Protein AF-A0A7C2X347-F1 (afdb_monomer)

Structure (mmCIF, N/CA/C/O backbone):
data_AF-A0A7C2X347-F1
#
_entry.id   AF-A0A7C2X347-F1
#
loop_
_atom_site.group_PDB
_atom_site.id
_atom_site.type_symbol
_atom_site.label_atom_id
_atom_site.label_alt_id
_atom_site.label_comp_id
_atom_site.label_asym_id
_atom_site.label_entity_id
_atom_site.label_seq_id
_atom_site.pdbx_PDB_ins_code
_atom_site.Cartn_x
_atom_site.Cartn_y
_atom_site.Cartn_z
_atom_site.occupancy
_atom_site.B_iso_or_equiv
_atom_site.auth_seq_id
_atom_site.auth_comp_id
_atom_site.auth_asym_id
_atom_site.auth_atom_id
_atom_site.pdbx_PDB_model_num
ATOM 1 N N . MET A 1 1 ? 19.375 23.434 -3.007 1.00 50.66 1 MET A N 1
ATOM 2 C CA . MET A 1 1 ? 18.534 22.560 -2.158 1.00 50.66 1 MET A CA 1
ATOM 3 C C . MET A 1 1 ? 18.641 21.159 -2.726 1.00 50.66 1 MET A C 1
ATOM 5 O O . MET A 1 1 ? 18.621 21.049 -3.944 1.00 50.66 1 MET A O 1
ATOM 9 N N . SER A 1 2 ? 18.871 20.133 -1.906 1.00 60.44 2 SER A N 1
ATOM 10 C CA . SER A 1 2 ? 19.009 18.763 -2.415 1.00 60.44 2 SER A CA 1
ATOM 11 C C . SER A 1 2 ? 17.649 18.219 -2.865 1.00 60.44 2 SER A C 1
ATOM 13 O O . SER A 1 2 ? 16.618 18.569 -2.288 1.00 60.44 2 SER A O 1
ATOM 15 N N . GLU A 1 3 ? 17.644 17.347 -3.873 1.00 62.66 3 GLU A N 1
ATOM 16 C CA . GLU A 1 3 ? 16.439 16.666 -4.385 1.00 62.66 3 GLU A CA 1
ATOM 17 C C . GLU A 1 3 ? 15.662 15.943 -3.264 1.00 62.66 3 GLU A C 1
ATOM 19 O O . GLU A 1 3 ? 14.433 15.938 -3.241 1.00 62.66 3 GLU A O 1
ATOM 24 N N . LEU A 1 4 ? 16.380 15.434 -2.256 1.00 61.62 4 LEU A N 1
ATOM 25 C CA . LEU A 1 4 ? 15.830 14.824 -1.039 1.00 61.62 4 LEU A CA 1
ATOM 26 C C . LEU A 1 4 ? 15.018 15.790 -0.161 1.00 61.62 4 LEU A C 1
ATOM 28 O O . LEU A 1 4 ? 14.010 15.382 0.417 1.00 61.62 4 LEU A O 1
ATOM 32 N N . THR A 1 5 ? 15.437 17.054 -0.039 1.00 65.19 5 THR A N 1
ATOM 33 C CA . THR A 1 5 ? 14.671 18.064 0.712 1.00 65.19 5 THR A CA 1
ATOM 34 C C . THR A 1 5 ? 13.361 18.377 -0.009 1.00 65.19 5 THR A C 1
ATOM 36 O O . THR A 1 5 ? 12.314 18.417 0.632 1.00 65.19 5 THR A O 1
ATOM 39 N N . SER A 1 6 ? 13.400 18.474 -1.342 1.00 80.75 6 SER A N 1
ATOM 40 C CA . SER A 1 6 ? 12.210 18.726 -2.161 1.00 80.75 6 SER A CA 1
ATOM 41 C C . SER A 1 6 ? 11.189 17.580 -2.092 1.00 80.75 6 SER A C 1
ATOM 43 O O . SER A 1 6 ? 9.993 17.831 -1.959 1.00 80.75 6 SER A O 1
ATOM 45 N N . LEU A 1 7 ? 11.629 16.315 -2.099 1.00 83.19 7 LEU A N 1
ATOM 46 C CA . LEU A 1 7 ? 10.716 15.168 -1.991 1.00 83.19 7 LEU A CA 1
ATOM 47 C C . LEU A 1 7 ? 9.992 15.121 -0.635 1.00 83.19 7 LEU A C 1
ATOM 49 O O . LEU A 1 7 ? 8.787 14.878 -0.582 1.00 83.19 7 LEU A O 1
ATOM 53 N N . LYS A 1 8 ? 10.700 15.393 0.468 1.00 84.25 8 LYS A N 1
ATOM 54 C CA . LYS A 1 8 ? 10.087 15.436 1.808 1.00 84.25 8 LYS A CA 1
ATOM 55 C C . LYS A 1 8 ? 9.053 16.551 1.942 1.00 84.25 8 LYS A C 1
ATOM 57 O O . LYS A 1 8 ? 8.039 16.361 2.619 1.00 84.25 8 LYS A O 1
ATOM 62 N N . GLU A 1 9 ? 9.298 17.693 1.307 1.00 84.31 9 GLU A N 1
ATOM 63 C CA . GLU A 1 9 ? 8.343 18.801 1.237 1.00 84.31 9 GLU A CA 1
ATOM 64 C C . GLU A 1 9 ? 7.084 18.380 0.472 1.00 84.31 9 GLU A C 1
ATOM 66 O O . GLU A 1 9 ? 5.995 18.462 1.039 1.00 84.31 9 GLU A O 1
ATOM 71 N N . LYS A 1 10 ? 7.229 17.796 -0.728 1.00 84.81 10 LYS A N 1
ATOM 72 C CA . LYS A 1 10 ? 6.098 17.271 -1.517 1.00 84.81 10 LYS A CA 1
ATOM 73 C C . LYS A 1 10 ? 5.274 16.225 -0.749 1.00 84.81 10 LYS A C 1
ATOM 75 O O . LYS A 1 10 ? 4.048 16.304 -0.712 1.00 84.81 10 LYS A O 1
ATOM 80 N N . ILE A 1 11 ? 5.922 15.270 -0.073 1.00 84.56 11 ILE A N 1
ATOM 81 C CA . ILE A 1 11 ? 5.225 14.283 0.778 1.00 84.56 11 ILE A CA 1
ATOM 82 C C . ILE A 1 11 ? 4.457 14.997 1.897 1.00 84.56 11 ILE A C 1
ATOM 84 O O . ILE A 1 11 ? 3.295 14.688 2.160 1.00 84.56 11 ILE A O 1
ATOM 88 N N . SER A 1 12 ? 5.083 15.978 2.549 1.00 85.00 12 SER A N 1
ATOM 89 C CA . SER A 1 12 ? 4.452 16.743 3.629 1.00 85.00 12 SER A CA 1
ATOM 90 C C . SER A 1 12 ? 3.244 17.551 3.152 1.00 85.00 12 SER A C 1
ATOM 92 O O . SER A 1 12 ? 2.286 17.707 3.911 1.00 85.00 12 SER A O 1
ATOM 94 N N . GLU A 1 13 ? 3.270 18.059 1.921 1.00 86.06 13 GLU A N 1
ATOM 95 C CA . GLU A 1 13 ? 2.130 18.727 1.290 1.00 86.06 13 GLU A CA 1
ATOM 96 C C . GLU A 1 13 ? 0.974 17.754 1.063 1.00 86.06 13 GLU A C 1
ATOM 98 O O . GLU A 1 13 ? -0.145 18.045 1.486 1.00 86.06 13 GLU A O 1
ATOM 103 N N . VAL A 1 14 ? 1.245 16.568 0.506 1.00 84.12 14 VAL A N 1
ATOM 104 C CA . VAL A 1 14 ? 0.229 15.518 0.316 1.00 84.12 14 VAL A CA 1
ATOM 105 C C . VAL A 1 14 ? -0.411 15.118 1.648 1.00 84.12 14 VAL A C 1
ATOM 107 O O . VAL A 1 14 ? -1.634 15.062 1.757 1.00 84.12 14 VAL A O 1
ATOM 110 N N . LEU A 1 15 ? 0.391 14.919 2.697 1.00 83.88 15 LEU A N 1
ATOM 111 C CA . LEU A 1 15 ? -0.106 14.554 4.031 1.00 83.88 15 LEU A CA 1
ATOM 112 C C . LEU A 1 15 ? -0.993 15.638 4.675 1.00 83.88 15 LEU A C 1
ATOM 114 O O . LEU A 1 15 ? -1.812 15.332 5.547 1.00 83.88 15 LEU A O 1
ATOM 118 N N . LYS A 1 16 ? -0.830 16.905 4.275 1.00 84.06 16 LYS A N 1
ATOM 119 C CA . LYS A 1 16 ? -1.602 18.056 4.777 1.00 84.06 16 LYS A CA 1
ATOM 120 C C . LYS A 1 16 ? -2.751 18.460 3.853 1.00 84.06 16 LYS A C 1
ATOM 122 O O . LYS A 1 16 ? -3.581 19.281 4.256 1.00 84.06 16 LYS A O 1
ATOM 127 N N . ALA A 1 17 ? -2.795 17.922 2.636 1.00 78.81 17 ALA A N 1
ATOM 128 C CA . ALA A 1 17 ? -3.772 18.289 1.630 1.00 78.81 17 ALA A CA 1
ATOM 129 C C . ALA A 1 17 ? -5.201 18.038 2.134 1.00 78.81 17 ALA A C 1
ATOM 131 O O . ALA A 1 17 ? -5.509 17.032 2.777 1.00 78.81 17 ALA A O 1
ATOM 132 N N . LYS A 1 18 ? -6.089 18.996 1.849 1.00 69.19 18 LYS A N 1
ATOM 133 C CA . LYS A 1 18 ? -7.524 18.900 2.165 1.00 69.19 18 LYS A CA 1
ATOM 134 C C . LYS A 1 18 ? -8.351 18.375 0.992 1.00 69.19 18 LYS A C 1
ATOM 136 O O . LYS A 1 18 ? -9.517 18.046 1.178 1.00 69.19 18 LYS A O 1
ATOM 141 N N . THR A 1 19 ? -7.763 18.334 -0.198 1.00 62.28 19 THR A N 1
ATOM 142 C CA . THR A 1 19 ? -8.416 17.966 -1.454 1.00 62.28 19 THR A CA 1
ATOM 143 C C . THR A 1 19 ? -7.672 16.815 -2.105 1.00 62.28 19 THR A C 1
ATOM 145 O O . THR A 1 19 ? -6.457 16.693 -1.960 1.00 62.28 19 THR A O 1
ATOM 148 N N . VAL A 1 20 ? -8.414 15.986 -2.833 1.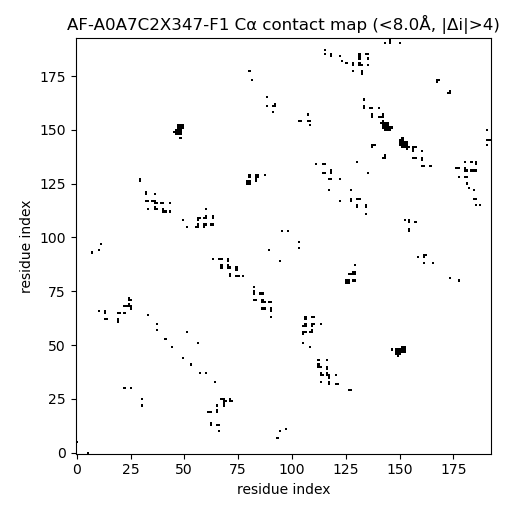00 58.06 20 VAL A N 1
ATOM 149 C CA . VAL A 1 20 ? -7.853 14.881 -3.612 1.00 58.06 20 VAL A CA 1
ATOM 150 C C . VAL A 1 20 ? -7.075 15.463 -4.797 1.00 58.06 20 VAL A C 1
ATOM 152 O O . VAL A 1 20 ? -7.635 16.303 -5.506 1.00 58.06 20 VAL A O 1
ATOM 155 N N . PRO A 1 21 ? -5.806 15.083 -5.007 1.00 63.34 21 PRO A N 1
ATOM 156 C CA . PRO A 1 21 ? -5.042 15.523 -6.162 1.00 63.34 21 PRO A CA 1
ATOM 157 C C . PRO A 1 21 ? -5.526 14.844 -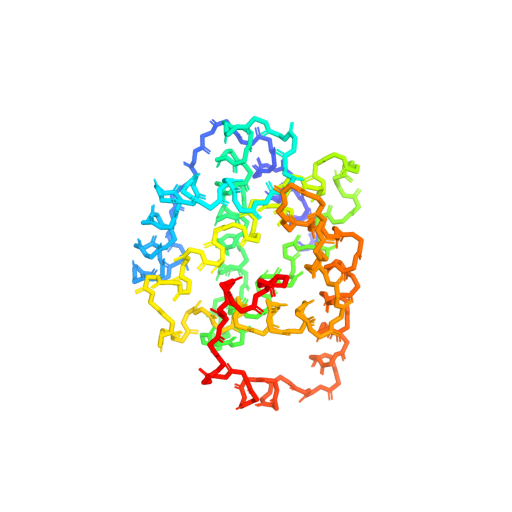7.442 1.00 63.34 21 PRO A C 1
ATOM 159 O O . PRO A 1 21 ? -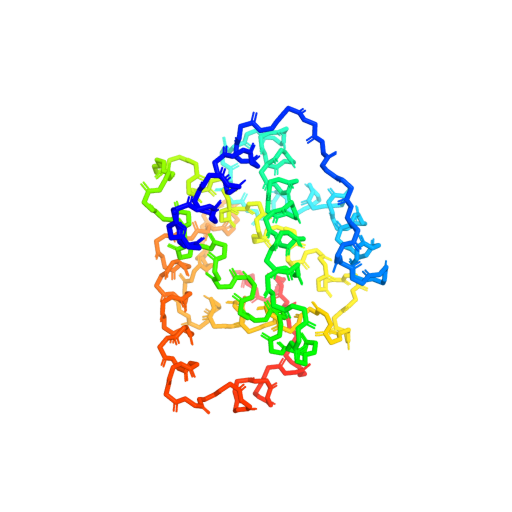6.203 13.816 -7.424 1.00 63.34 21 PRO A O 1
ATOM 162 N N . ASN A 1 22 ? -5.143 15.437 -8.565 1.00 68.00 22 ASN A N 1
ATOM 163 C CA . ASN A 1 22 ? -5.330 14.845 -9.877 1.00 68.00 22 ASN A CA 1
ATOM 164 C C . ASN A 1 22 ? -4.376 13.643 -10.037 1.00 68.00 22 ASN A C 1
ATOM 166 O O . ASN A 1 22 ? -3.194 13.740 -9.698 1.00 68.00 22 ASN A O 1
ATOM 170 N N . PHE A 1 23 ? -4.878 12.511 -10.536 1.00 81.69 23 PHE A N 1
ATOM 171 C CA . PHE A 1 23 ? -4.101 11.276 -10.730 1.00 81.69 23 PHE A CA 1
ATOM 172 C C . PHE A 1 23 ? -3.350 11.276 -12.070 1.00 81.69 23 PHE A C 1
ATOM 174 O O . PHE A 1 23 ? -3.459 10.335 -12.851 1.00 81.69 23 PHE A O 1
ATOM 181 N N . ASP A 1 24 ? -2.630 12.361 -12.357 1.00 84.75 24 ASP A N 1
ATOM 182 C CA . ASP A 1 24 ? -2.043 12.618 -13.679 1.00 84.75 24 ASP A CA 1
ATOM 183 C C . ASP A 1 24 ? -0.880 11.671 -14.033 1.00 84.75 24 ASP A C 1
ATOM 185 O O . ASP A 1 24 ? -0.534 11.530 -15.205 1.00 84.75 24 ASP A O 1
ATOM 189 N N . PHE A 1 25 ? -0.288 11.004 -13.038 1.00 88.69 25 PHE A N 1
ATOM 190 C CA . PHE A 1 25 ? 0.875 10.126 -13.202 1.00 88.69 25 PHE A CA 1
ATOM 191 C C . PHE A 1 25 ? 0.546 8.636 -13.030 1.00 88.69 25 PHE A C 1
ATOM 193 O O . PHE A 1 25 ? 1.398 7.782 -13.309 1.00 88.69 25 PHE A O 1
ATOM 200 N N . LEU A 1 26 ? -0.678 8.307 -12.601 1.00 90.69 26 LEU A N 1
ATOM 201 C CA . LEU A 1 26 ? -1.165 6.930 -12.585 1.00 90.69 26 LEU A CA 1
ATOM 202 C C . LEU A 1 26 ? -1.702 6.534 -13.971 1.00 90.69 26 LEU A C 1
ATOM 204 O O . LEU A 1 26 ? -2.477 7.286 -14.568 1.00 90.69 26 LEU A O 1
ATOM 208 N N . PRO A 1 27 ? -1.357 5.340 -14.484 1.00 91.25 27 PRO A N 1
ATOM 209 C CA . PRO A 1 27 ? -2.072 4.708 -15.583 1.00 91.25 27 PRO A CA 1
ATOM 210 C C . PRO A 1 27 ? -3.603 4.811 -15.422 1.00 91.25 27 PRO A C 1
ATOM 212 O O . PRO A 1 27 ? -4.138 4.488 -14.356 1.00 91.25 27 PRO A O 1
ATOM 215 N N . PRO A 1 28 ? -4.351 5.213 -16.468 1.00 91.06 28 PRO A N 1
ATOM 216 C CA . PRO A 1 28 ? -5.802 5.367 -16.376 1.00 91.06 28 PRO A CA 1
ATOM 217 C C . PRO A 1 28 ? -6.536 4.089 -15.953 1.00 91.06 28 PRO A C 1
ATOM 219 O O . PRO A 1 28 ? -7.561 4.157 -15.273 1.00 91.06 28 PRO A O 1
ATOM 222 N N . GLU A 1 29 ? -6.043 2.922 -16.367 1.00 91.62 29 GLU A N 1
ATOM 223 C CA . GLU A 1 29 ? -6.574 1.615 -15.983 1.00 91.62 29 GLU A CA 1
ATOM 224 C C . GLU A 1 29 ? -6.420 1.377 -14.479 1.00 91.62 29 GLU A C 1
ATOM 226 O O . GLU A 1 29 ? -7.392 1.024 -13.815 1.00 91.62 29 GLU A O 1
ATOM 231 N N . GLU A 1 30 ? -5.229 1.627 -13.939 1.00 93.56 30 GLU A N 1
ATOM 232 C CA . GLU A 1 30 ? -4.922 1.498 -12.515 1.00 93.56 30 GLU A CA 1
ATOM 233 C C . GLU A 1 30 ? -5.781 2.453 -11.675 1.00 93.56 30 GLU A C 1
ATOM 235 O O . GLU A 1 30 ? -6.475 2.026 -10.748 1.00 93.56 30 GLU A O 1
ATOM 240 N N . ALA A 1 31 ? -5.829 3.733 -12.058 1.00 92.69 31 ALA A N 1
ATOM 241 C CA . ALA A 1 31 ? -6.622 4.741 -11.364 1.00 92.69 31 ALA A CA 1
ATOM 242 C C . ALA A 1 31 ? -8.112 4.359 -11.313 1.00 92.69 31 ALA A C 1
ATOM 244 O O . ALA A 1 31 ? -8.760 4.494 -10.273 1.00 92.69 31 ALA A O 1
ATOM 245 N N . LYS A 1 32 ? -8.669 3.819 -12.409 1.00 93.50 32 LYS A N 1
ATOM 246 C CA . LYS A 1 32 ? -10.056 3.320 -12.437 1.00 93.50 32 LYS A CA 1
ATOM 247 C C . LYS A 1 32 ? -10.276 2.192 -11.433 1.00 93.50 32 LYS A C 1
ATOM 249 O O . LYS A 1 32 ? -11.300 2.206 -10.746 1.00 93.50 32 LYS A O 1
ATOM 254 N N . VAL A 1 33 ? -9.342 1.243 -11.336 1.00 95.00 33 VAL A N 1
ATOM 255 C CA . VAL A 1 33 ? -9.439 0.135 -10.376 1.00 95.00 33 VAL A CA 1
ATOM 256 C C . VAL A 1 33 ? -9.380 0.651 -8.949 1.00 95.00 33 VAL A C 1
ATOM 258 O O . VAL A 1 33 ? -10.261 0.315 -8.163 1.00 95.00 33 VAL A O 1
ATOM 261 N N . PHE A 1 34 ? -8.428 1.519 -8.614 1.00 95.00 34 PHE A N 1
ATOM 262 C CA . PHE A 1 34 ? -8.327 2.054 -7.258 1.00 95.00 34 PHE A CA 1
ATOM 263 C C . PHE A 1 34 ? -9.510 2.941 -6.864 1.00 95.00 34 PHE A C 1
ATOM 265 O O . PHE A 1 34 ? -9.989 2.856 -5.735 1.00 95.00 34 PHE A O 1
ATOM 272 N N . ILE A 1 35 ? -10.056 3.739 -7.783 1.00 92.94 35 ILE A N 1
ATOM 273 C CA . ILE A 1 35 ? -11.276 4.518 -7.524 1.00 92.94 35 ILE A CA 1
ATOM 274 C C . ILE A 1 35 ? -12.476 3.587 -7.301 1.00 92.94 35 ILE A C 1
ATOM 276 O O . ILE A 1 35 ? -13.304 3.836 -6.420 1.00 92.94 35 ILE A O 1
ATOM 280 N N . ALA A 1 36 ? -12.595 2.514 -8.086 1.00 94.31 36 ALA A N 1
ATOM 281 C CA . ALA A 1 36 ? -13.631 1.508 -7.878 1.00 94.31 36 ALA A CA 1
ATOM 282 C C . ALA A 1 36 ? -13.436 0.773 -6.542 1.00 94.31 36 ALA A C 1
ATOM 284 O O . ALA A 1 36 ? -14.412 0.564 -5.820 1.00 94.31 36 ALA A O 1
ATOM 285 N N . ALA A 1 37 ? -12.197 0.450 -6.176 1.00 95.06 37 ALA A N 1
ATOM 286 C CA . ALA A 1 37 ? -11.859 -0.177 -4.909 1.00 95.06 37 ALA A CA 1
ATOM 287 C C . ALA A 1 37 ? -12.203 0.734 -3.726 1.00 95.06 37 ALA A C 1
ATOM 289 O O . ALA A 1 37 ? -12.910 0.307 -2.821 1.00 95.06 37 ALA A O 1
ATOM 290 N N . LEU A 1 38 ? -11.839 2.018 -3.772 1.00 94.69 38 LEU A N 1
ATOM 291 C CA . LEU A 1 38 ? -12.179 3.007 -2.744 1.00 94.69 38 LEU A CA 1
ATOM 292 C C . LEU A 1 38 ? -13.694 3.088 -2.496 1.00 94.69 38 LEU A C 1
ATOM 294 O O . LEU A 1 38 ? -14.146 3.128 -1.355 1.00 94.69 38 LEU A O 1
ATOM 298 N N . LYS A 1 39 ? -14.503 3.045 -3.561 1.00 92.62 39 LYS A N 1
ATOM 299 C CA . LYS A 1 39 ? -15.971 3.044 -3.440 1.00 92.62 39 LYS A CA 1
ATOM 300 C C . LYS A 1 39 ? -16.515 1.789 -2.762 1.00 92.62 39 LYS A C 1
ATOM 302 O O . LYS A 1 39 ? -17.612 1.842 -2.215 1.00 92.62 39 LYS A O 1
ATOM 307 N N . ASN A 1 40 ? -15.788 0.673 -2.797 1.00 91.81 40 ASN A N 1
ATOM 308 C CA . ASN A 1 40 ? -16.271 -0.632 -2.351 1.00 91.81 40 ASN A CA 1
ATOM 309 C C . ASN A 1 40 ? -15.575 -1.170 -1.096 1.00 91.81 40 ASN A C 1
ATOM 311 O O . ASN A 1 40 ? -16.160 -2.013 -0.423 1.00 91.81 40 ASN A O 1
ATOM 315 N N . PHE A 1 41 ? -14.405 -0.654 -0.713 1.00 91.00 41 PHE A N 1
ATOM 316 C CA . PHE A 1 41 ? -13.581 -1.198 0.374 1.00 91.00 41 PHE A CA 1
ATOM 317 C C . PHE A 1 41 ? -14.300 -1.238 1.737 1.00 91.00 41 PHE A C 1
ATOM 319 O O . PHE A 1 41 ? -13.989 -2.059 2.593 1.00 91.00 41 PHE A O 1
ATOM 326 N N . HIS A 1 42 ? -15.342 -0.421 1.929 1.00 90.19 42 HIS A N 1
ATOM 327 C CA . HIS A 1 42 ? -16.156 -0.408 3.140 1.00 90.19 42 HIS A CA 1
ATOM 328 C C . HIS A 1 42 ? -16.934 -1.721 3.328 1.00 90.19 42 HIS A C 1
ATOM 330 O O . HIS A 1 42 ? -17.282 -2.074 4.452 1.00 90.19 42 HIS A O 1
ATOM 336 N N . LYS A 1 43 ? -17.172 -2.472 2.242 1.00 90.94 43 LYS A N 1
ATOM 337 C CA . LYS A 1 43 ? -17.755 -3.821 2.269 1.00 90.94 43 LYS A CA 1
ATOM 338 C C . LYS A 1 43 ? -16.843 -4.833 2.960 1.00 90.94 43 LYS A C 1
ATOM 340 O O . LYS A 1 43 ? -17.328 -5.873 3.394 1.00 90.94 43 LYS A O 1
ATOM 345 N N . LEU A 1 44 ? -15.548 -4.531 3.068 1.00 91.19 44 LEU A N 1
ATOM 346 C CA . LEU A 1 44 ? -14.577 -5.371 3.759 1.00 91.19 44 LEU A CA 1
ATOM 347 C C . LEU A 1 44 ? -14.559 -5.127 5.275 1.00 91.19 44 LEU A C 1
ATOM 349 O O . LEU A 1 44 ? -14.126 -6.006 6.012 1.00 91.19 44 LEU A O 1
ATOM 353 N N . LEU A 1 45 ? -15.055 -3.980 5.760 1.00 91.81 45 LEU A N 1
ATOM 354 C CA . LEU A 1 45 ? -15.000 -3.616 7.184 1.00 91.81 45 LEU A CA 1
ATOM 355 C C . LEU A 1 45 ? -15.600 -4.672 8.128 1.00 91.81 45 LEU A C 1
ATOM 357 O O . LEU A 1 45 ? -14.983 -4.919 9.157 1.00 91.81 45 LEU A O 1
ATOM 361 N N . PRO A 1 46 ? -16.721 -5.354 7.808 1.00 90.12 46 PRO A N 1
ATOM 362 C CA . PRO A 1 46 ? -17.253 -6.409 8.673 1.00 90.12 46 PRO A CA 1
ATOM 363 C C . PRO A 1 46 ? -16.326 -7.620 8.857 1.00 90.12 46 PRO A C 1
ATOM 365 O O . PRO A 1 46 ? -16.538 -8.400 9.778 1.00 90.12 46 PRO A O 1
ATOM 368 N N . TYR A 1 47 ? -15.327 -7.806 7.987 1.00 90.00 47 TYR A N 1
ATOM 369 C CA . TYR A 1 47 ? -14.370 -8.913 8.073 1.00 90.00 47 TYR A CA 1
ATOM 370 C C . TYR A 1 47 ? -13.110 -8.552 8.864 1.00 90.00 47 TYR A C 1
ATOM 372 O O . TYR A 1 47 ? -12.318 -9.443 9.165 1.00 90.00 47 TYR A O 1
ATOM 380 N N . PHE A 1 48 ? -12.909 -7.277 9.208 1.00 91.69 48 PHE A N 1
ATOM 381 C CA . PHE A 1 48 ? -11.707 -6.802 9.885 1.00 91.69 48 PHE A CA 1
ATOM 382 C C . PHE A 1 48 ? -12.020 -6.135 11.223 1.00 91.69 48 PHE A C 1
ATOM 384 O O . PHE A 1 48 ? -12.932 -5.322 11.340 1.00 91.69 48 PHE A O 1
ATOM 391 N N . GLU A 1 49 ? -11.193 -6.400 12.233 1.00 92.06 49 GLU A N 1
ATOM 392 C CA . GLU A 1 49 ? -11.285 -5.740 13.537 1.00 92.06 49 GLU A CA 1
ATOM 393 C C . GLU A 1 49 ? -10.624 -4.349 13.494 1.00 92.06 49 GLU A C 1
ATOM 395 O O . GLU A 1 49 ? -9.571 -4.110 14.088 1.00 92.06 49 GLU A O 1
ATOM 400 N N . ILE A 1 50 ? -11.239 -3.416 12.762 1.00 91.38 50 ILE A N 1
ATOM 401 C CA . ILE A 1 50 ? -10.773 -2.031 12.618 1.00 91.38 50 ILE A CA 1
ATOM 402 C C . ILE A 1 50 ? -11.697 -1.103 13.412 1.00 91.38 50 ILE A C 1
ATOM 404 O O . ILE A 1 50 ? -12.878 -0.965 13.110 1.00 91.38 50 ILE A O 1
ATOM 408 N N . LYS A 1 51 ? -11.146 -0.429 14.430 1.00 86.88 51 LYS A N 1
ATOM 409 C CA . LYS A 1 51 ? -11.885 0.502 15.314 1.00 86.88 51 LYS A CA 1
ATOM 410 C C . LYS A 1 51 ? -11.917 1.948 14.799 1.00 86.88 51 LYS A C 1
ATOM 412 O O . LYS A 1 51 ? -12.334 2.860 15.509 1.00 86.88 51 LYS A O 1
ATOM 417 N N . THR A 1 52 ? -11.445 2.160 13.578 1.00 91.88 52 THR A N 1
ATOM 418 C CA . THR A 1 52 ? -11.360 3.461 12.916 1.00 91.88 52 THR A CA 1
ATOM 419 C C . THR A 1 52 ? -12.673 3.806 12.212 1.00 91.88 52 THR A C 1
ATOM 421 O O . THR A 1 52 ? -13.339 2.930 11.665 1.00 91.88 52 THR A O 1
ATOM 424 N N . LYS A 1 53 ? -13.029 5.096 12.173 1.00 93.12 53 LYS A N 1
ATOM 425 C CA . LYS A 1 53 ? -14.167 5.583 11.385 1.00 93.12 53 LYS A CA 1
ATOM 426 C C . LYS A 1 53 ? -13.934 5.397 9.885 1.00 93.12 53 LYS A C 1
ATOM 428 O O . LYS A 1 53 ? -12.827 5.591 9.386 1.00 93.12 53 LYS A O 1
ATOM 433 N N . LYS A 1 54 ? -14.998 5.086 9.149 1.00 93.25 54 LYS A N 1
ATOM 434 C CA . LYS A 1 54 ? -14.945 4.891 7.695 1.00 93.25 54 LYS A CA 1
ATOM 435 C C . LYS A 1 54 ? -14.357 6.111 6.976 1.00 93.25 54 LYS A C 1
ATOM 437 O O . LYS A 1 54 ? -13.533 5.949 6.086 1.00 93.25 54 LYS A O 1
ATOM 442 N N . GLU A 1 55 ? -14.744 7.312 7.390 1.00 93.69 55 GLU A N 1
ATOM 443 C CA . GLU A 1 55 ? -14.321 8.571 6.768 1.00 93.69 55 GLU A CA 1
ATOM 444 C C . GLU A 1 55 ? -12.809 8.797 6.915 1.00 93.69 55 GLU A C 1
ATOM 446 O O . GLU A 1 55 ? -12.159 9.309 6.003 1.00 93.69 55 GLU A O 1
ATOM 451 N N . ASP A 1 56 ? -12.231 8.371 8.043 1.00 95.00 56 ASP A N 1
ATOM 452 C CA . ASP A 1 56 ? -10.786 8.431 8.255 1.00 95.00 56 ASP A CA 1
ATOM 453 C C . ASP A 1 56 ? -10.066 7.446 7.325 1.00 95.00 56 ASP A C 1
ATOM 455 O O . ASP A 1 56 ? -9.060 7.808 6.719 1.00 95.00 56 ASP A O 1
ATOM 459 N N . LEU A 1 57 ? -10.595 6.231 7.144 1.00 95.38 57 LEU A N 1
ATOM 460 C CA . LEU A 1 57 ? -10.028 5.250 6.210 1.00 95.38 57 LEU A CA 1
ATOM 461 C C . LEU A 1 57 ? -10.132 5.717 4.751 1.00 95.38 57 LEU A C 1
ATOM 463 O O . LEU A 1 57 ? -9.185 5.568 3.988 1.00 95.38 57 LEU A O 1
ATOM 467 N N . GLU A 1 58 ? -11.250 6.330 4.354 1.00 93.94 58 GLU A N 1
ATOM 468 C CA . GLU A 1 58 ? -11.410 6.889 3.004 1.00 93.94 58 GLU A CA 1
ATOM 469 C C . GLU A 1 58 ? -10.410 8.019 2.760 1.00 93.94 58 GLU A C 1
ATOM 471 O O . GLU A 1 58 ? -9.735 8.050 1.729 1.00 93.94 58 GLU A O 1
ATOM 476 N N . LYS A 1 59 ? -10.246 8.913 3.741 1.00 93.75 59 LYS A N 1
ATOM 477 C CA . LYS A 1 59 ? -9.237 9.971 3.683 1.00 93.75 59 LYS A CA 1
ATOM 478 C C . LYS A 1 59 ? -7.829 9.397 3.534 1.00 93.75 59 LYS A C 1
ATOM 480 O O . LYS A 1 59 ? -7.051 9.894 2.725 1.00 93.75 59 LYS A O 1
ATOM 485 N N . TRP A 1 60 ? -7.480 8.372 4.305 1.00 95.56 60 TRP A N 1
ATOM 486 C CA . TRP A 1 60 ? -6.142 7.784 4.259 1.00 95.56 60 TRP A CA 1
ATOM 487 C C . TRP A 1 60 ? -5.892 6.930 3.016 1.00 95.56 60 TRP A C 1
ATOM 489 O O . TRP A 1 60 ? -4.766 6.906 2.526 1.00 95.56 60 TRP A O 1
ATOM 499 N N . ALA A 1 61 ? -6.927 6.323 2.438 1.00 95.44 61 ALA A N 1
ATOM 500 C CA . ALA A 1 61 ? -6.846 5.696 1.123 1.00 95.44 61 ALA A CA 1
ATOM 501 C C . ALA A 1 61 ? -6.581 6.740 0.025 1.00 95.44 61 ALA A C 1
ATOM 503 O O . ALA A 1 61 ? -5.752 6.522 -0.854 1.00 95.44 61 ALA A O 1
ATOM 504 N N . LEU A 1 62 ? -7.210 7.916 0.107 1.00 93.75 62 LEU A N 1
ATOM 505 C CA . LEU A 1 62 ? -6.921 9.029 -0.802 1.00 93.75 62 LEU A CA 1
ATOM 506 C C . LEU A 1 62 ? -5.494 9.560 -0.623 1.00 93.75 62 LEU A C 1
ATOM 508 O O . LEU A 1 62 ? -4.824 9.831 -1.617 1.00 93.75 62 LEU A O 1
ATOM 512 N N . ILE A 1 63 ? -5.002 9.662 0.617 1.00 94.62 63 ILE A N 1
ATOM 513 C CA . ILE A 1 63 ? -3.597 10.004 0.897 1.00 94.62 63 ILE A CA 1
ATOM 514 C C . ILE A 1 63 ? -2.661 8.965 0.268 1.00 94.62 63 ILE A C 1
ATOM 516 O O . ILE A 1 63 ? -1.711 9.353 -0.405 1.00 94.62 63 ILE A O 1
ATOM 520 N N . TYR A 1 64 ? -2.941 7.668 0.429 1.00 96.31 64 TYR A N 1
ATOM 521 C CA . TYR A 1 64 ? -2.164 6.603 -0.210 1.00 96.31 64 TYR A CA 1
ATOM 522 C C . TYR A 1 64 ? -2.097 6.791 -1.728 1.00 96.31 64 TYR A C 1
ATOM 524 O O . TYR A 1 64 ? -1.003 6.874 -2.275 1.00 96.31 64 TYR A O 1
ATOM 532 N N . LEU A 1 65 ? -3.242 6.953 -2.398 1.00 95.00 65 LEU A N 1
ATOM 533 C CA . LEU A 1 65 ? -3.288 7.128 -3.855 1.00 95.00 65 LEU A CA 1
ATOM 534 C C . LEU A 1 65 ? -2.572 8.398 -4.322 1.00 95.00 65 LEU A C 1
ATOM 536 O O . LEU A 1 65 ? -1.942 8.412 -5.374 1.00 95.00 65 LEU A O 1
ATOM 540 N N . SER A 1 66 ? -2.637 9.459 -3.521 1.00 93.81 66 SER A N 1
ATOM 541 C CA . SER A 1 66 ? -1.921 10.709 -3.778 1.00 93.81 66 SER A CA 1
ATOM 542 C C . SER A 1 66 ? -0.408 10.518 -3.721 1.00 93.81 66 SER A C 1
ATOM 544 O O . SER A 1 66 ? 0.316 11.022 -4.578 1.00 93.81 66 SER A O 1
ATOM 546 N N . LEU A 1 67 ? 0.073 9.781 -2.716 1.00 94.94 67 LEU A N 1
ATOM 547 C CA . LEU A 1 67 ? 1.487 9.448 -2.587 1.00 94.94 67 LEU A CA 1
ATOM 548 C C . LEU A 1 67 ? 1.926 8.486 -3.695 1.00 94.94 67 LEU A C 1
ATOM 550 O O . LEU A 1 67 ? 3.003 8.668 -4.247 1.00 94.94 67 LEU A O 1
ATOM 554 N N . HIS A 1 68 ? 1.089 7.515 -4.061 1.00 95.56 68 HIS A N 1
ATOM 555 C CA . HIS A 1 68 ? 1.359 6.586 -5.161 1.00 95.56 68 HIS A CA 1
ATOM 556 C C . HIS A 1 68 ? 1.516 7.325 -6.491 1.00 95.56 68 HIS A C 1
ATOM 558 O O . HIS A 1 68 ? 2.522 7.163 -7.173 1.00 95.56 68 HIS A O 1
ATOM 564 N N . ASN A 1 69 ? 0.607 8.257 -6.784 1.00 93.81 69 ASN A N 1
ATOM 565 C CA . ASN A 1 69 ? 0.704 9.155 -7.934 1.00 93.81 69 ASN A CA 1
ATOM 566 C C . ASN A 1 69 ? 1.988 10.006 -7.911 1.00 93.81 69 ASN A C 1
ATOM 568 O O . ASN A 1 69 ? 2.673 10.117 -8.923 1.00 93.81 69 ASN A O 1
ATOM 572 N N . LEU A 1 70 ? 2.354 10.565 -6.752 1.00 93.06 70 LEU A N 1
ATOM 573 C CA . LEU A 1 70 ? 3.606 11.312 -6.592 1.00 93.06 70 LEU A CA 1
ATOM 574 C C . LEU A 1 70 ? 4.837 10.431 -6.858 1.00 93.06 70 LEU A C 1
ATOM 576 O O . LEU A 1 70 ? 5.750 10.843 -7.565 1.00 93.06 70 LEU A O 1
ATOM 580 N N . PHE A 1 71 ? 4.893 9.215 -6.319 1.00 94.94 71 PHE A N 1
ATOM 581 C CA . PHE A 1 71 ? 6.029 8.328 -6.578 1.00 94.94 71 PHE A CA 1
ATOM 582 C C . PHE A 1 71 ? 6.047 7.817 -8.023 1.00 94.94 71 PHE A C 1
ATOM 584 O O . PHE A 1 71 ? 7.125 7.605 -8.575 1.00 94.94 71 PHE A O 1
ATOM 591 N N . HIS A 1 72 ? 4.893 7.735 -8.685 1.00 93.88 72 HIS A N 1
ATOM 592 C CA . HIS A 1 72 ? 4.832 7.470 -10.117 1.00 93.88 72 HIS A CA 1
ATOM 593 C C . HIS A 1 72 ? 5.431 8.594 -10.972 1.00 93.88 72 HIS A C 1
ATOM 595 O O . HIS A 1 72 ? 5.987 8.296 -12.030 1.00 93.88 72 HIS A O 1
ATOM 601 N N . GLU A 1 73 ? 5.353 9.852 -10.534 1.00 93.00 73 GLU A N 1
ATOM 602 C CA . GLU A 1 73 ? 6.105 10.963 -11.140 1.00 93.00 73 GLU A CA 1
ATOM 603 C C . GLU A 1 73 ? 7.616 10.731 -10.960 1.00 93.00 73 GLU A C 1
ATOM 605 O O . GLU A 1 73 ? 8.380 10.760 -11.920 1.00 93.00 73 GLU A O 1
ATOM 610 N N . VAL A 1 74 ? 8.051 10.422 -9.733 1.00 91.69 74 VAL A N 1
ATOM 611 C CA . VAL A 1 74 ? 9.477 10.249 -9.390 1.00 91.69 74 VAL A CA 1
ATOM 612 C C . VAL A 1 74 ? 10.127 9.084 -10.147 1.00 91.69 74 VAL A C 1
ATOM 614 O O . VAL A 1 74 ? 11.283 9.177 -10.560 1.00 91.69 74 VAL A O 1
ATOM 617 N N . PHE A 1 75 ? 9.399 7.985 -10.340 1.00 92.00 75 PHE A N 1
ATOM 618 C CA . PHE A 1 75 ? 9.894 6.769 -10.991 1.00 92.00 75 PHE A CA 1
ATOM 619 C C . PHE A 1 75 ? 9.368 6.613 -12.425 1.00 92.00 75 PHE A C 1
ATOM 621 O O . PHE A 1 75 ? 9.168 5.493 -12.893 1.00 92.00 75 PHE A O 1
ATOM 628 N N . GLU A 1 76 ? 9.139 7.715 -13.146 1.00 89.06 76 GLU A N 1
ATOM 629 C CA . GLU A 1 76 ? 8.567 7.704 -14.504 1.00 89.06 76 GLU A CA 1
ATOM 630 C C . GLU A 1 76 ? 9.304 6.782 -15.494 1.00 89.06 76 GLU A C 1
ATOM 632 O O . GLU A 1 76 ? 8.671 6.160 -16.345 1.00 89.06 76 GLU A O 1
ATOM 637 N N . ASN A 1 77 ? 10.624 6.641 -15.338 1.00 92.06 77 ASN A N 1
ATOM 638 C CA . ASN A 1 77 ? 11.492 5.890 -16.247 1.00 92.06 77 ASN A CA 1
ATOM 639 C C . ASN A 1 77 ? 11.562 4.383 -15.936 1.00 92.06 77 ASN A C 1
ATOM 641 O O . ASN A 1 77 ? 12.241 3.634 -16.641 1.00 92.06 77 ASN A O 1
ATOM 645 N N . TYR A 1 78 ? 10.896 3.926 -14.872 1.00 91.81 78 TYR A N 1
ATOM 646 C CA . TYR A 1 78 ? 10.884 2.521 -14.475 1.00 91.81 78 TYR A CA 1
ATOM 647 C C . TYR A 1 78 ? 9.865 1.738 -15.308 1.00 91.81 78 TYR A C 1
ATOM 649 O O . TYR A 1 78 ? 8.821 2.254 -15.711 1.00 91.81 78 TYR A O 1
ATOM 657 N N . LYS A 1 79 ? 10.137 0.447 -15.537 1.00 92.94 79 LYS A N 1
ATOM 658 C CA . LYS A 1 79 ? 9.129 -0.463 -16.101 1.00 92.94 79 LYS A CA 1
ATOM 659 C C . LYS A 1 79 ? 7.950 -0.565 -15.146 1.00 92.94 79 LYS A C 1
ATOM 661 O O . LYS A 1 79 ? 8.161 -0.576 -13.940 1.00 92.94 79 LYS A O 1
ATOM 666 N N . ILE A 1 80 ? 6.742 -0.727 -15.683 1.00 92.81 80 ILE A N 1
ATOM 667 C CA . ILE A 1 80 ? 5.509 -0.630 -14.895 1.00 92.81 80 ILE A CA 1
ATOM 668 C C . ILE A 1 80 ? 5.520 -1.483 -13.620 1.00 92.81 80 ILE A C 1
ATOM 670 O O . ILE A 1 80 ? 5.323 -0.947 -12.544 1.00 92.81 80 ILE A O 1
ATOM 674 N N . GLU A 1 81 ? 5.869 -2.770 -13.698 1.00 94.31 81 GLU A N 1
ATOM 675 C CA . GLU A 1 81 ? 5.874 -3.641 -12.514 1.00 94.31 81 GLU A CA 1
ATOM 676 C C . GLU A 1 81 ? 6.909 -3.210 -11.463 1.00 94.31 81 GLU A C 1
ATOM 678 O O . GLU A 1 81 ? 6.657 -3.282 -10.264 1.00 94.31 81 GLU A O 1
ATOM 683 N N . GLU A 1 82 ? 8.080 -2.742 -11.901 1.00 94.06 82 GLU A N 1
ATOM 684 C CA . GLU A 1 82 ? 9.118 -2.240 -10.995 1.00 94.06 82 GLU A CA 1
ATOM 685 C C . GLU A 1 82 ? 8.705 -0.897 -10.386 1.00 94.06 82 GLU A C 1
ATOM 687 O O . GLU A 1 82 ? 8.936 -0.659 -9.202 1.00 94.06 82 GLU A O 1
ATOM 692 N N . LYS A 1 83 ? 8.049 -0.052 -11.187 1.00 94.88 83 LYS A N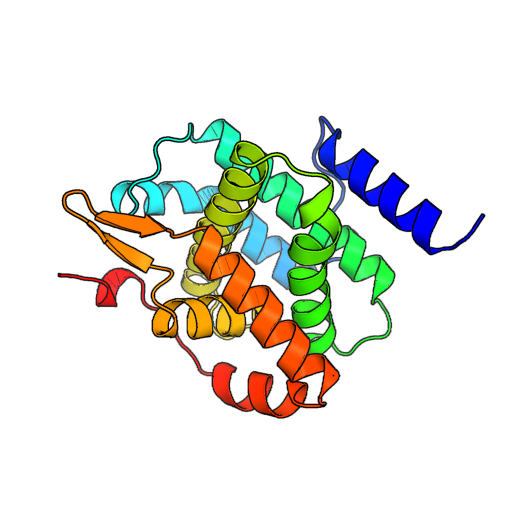 1
ATOM 693 C CA . LYS A 1 83 ? 7.490 1.236 -10.789 1.00 94.88 83 LYS A CA 1
ATOM 694 C C . LYS A 1 83 ? 6.434 1.069 -9.698 1.00 94.88 83 LYS A C 1
ATOM 696 O O . LYS A 1 83 ? 6.552 1.751 -8.683 1.00 94.88 83 LYS A O 1
ATOM 701 N N . GLU A 1 84 ? 5.493 0.133 -9.852 1.00 96.56 84 GLU A N 1
ATOM 702 C CA . GLU A 1 84 ? 4.486 -0.177 -8.823 1.00 96.56 84 GLU A CA 1
ATOM 703 C C . GLU A 1 84 ? 5.156 -0.575 -7.506 1.00 96.56 84 GLU A C 1
ATOM 705 O O . GLU A 1 84 ? 4.887 -0.006 -6.449 1.00 96.56 84 GLU A O 1
ATOM 710 N N . ILE A 1 85 ? 6.087 -1.536 -7.567 1.00 96.38 85 ILE A N 1
ATOM 711 C CA . ILE A 1 85 ? 6.756 -2.070 -6.375 1.00 96.38 85 ILE A CA 1
ATOM 712 C C . ILE A 1 85 ? 7.525 -0.962 -5.659 1.00 96.38 85 ILE A C 1
ATOM 714 O O . ILE A 1 85 ? 7.348 -0.766 -4.458 1.00 96.38 85 ILE A O 1
ATOM 718 N N . VAL A 1 86 ? 8.379 -0.229 -6.376 1.00 95.31 86 VAL A N 1
ATOM 719 C CA . VAL A 1 86 ? 9.215 0.813 -5.768 1.00 95.31 86 VAL A CA 1
ATOM 720 C C . VAL A 1 86 ? 8.352 1.945 -5.216 1.00 95.31 86 VAL A C 1
ATOM 722 O O . VAL A 1 86 ? 8.606 2.393 -4.097 1.00 95.31 86 VAL A O 1
ATOM 725 N N . SER A 1 87 ? 7.311 2.364 -5.939 1.00 95.75 87 SER A N 1
ATOM 726 C CA . SER A 1 87 ? 6.407 3.428 -5.493 1.00 95.75 87 SER A CA 1
ATOM 727 C C . SER A 1 87 ? 5.706 3.045 -4.196 1.00 95.75 87 SER A C 1
ATOM 729 O O . SER A 1 87 ? 5.843 3.759 -3.201 1.00 95.75 87 SER A O 1
ATOM 731 N N . THR A 1 88 ? 5.058 1.876 -4.145 1.00 97.38 88 THR A N 1
ATOM 732 C CA . THR A 1 88 ? 4.353 1.428 -2.939 1.00 97.38 88 THR A CA 1
ATOM 733 C C . THR A 1 88 ? 5.302 1.258 -1.750 1.00 97.38 88 THR A C 1
ATOM 735 O O . THR A 1 88 ? 4.982 1.692 -0.644 1.00 97.38 88 THR A O 1
ATOM 738 N N . LEU A 1 89 ? 6.499 0.687 -1.945 1.00 97.00 89 LEU A N 1
ATOM 739 C CA . LEU A 1 89 ? 7.487 0.563 -0.863 1.00 97.00 89 LEU A CA 1
ATOM 740 C C . LEU A 1 89 ? 7.920 1.934 -0.333 1.00 97.00 89 LEU A C 1
ATOM 742 O O . LEU A 1 89 ? 7.998 2.137 0.882 1.00 97.00 89 LEU A O 1
ATOM 746 N N . LYS A 1 90 ? 8.180 2.889 -1.233 1.00 96.00 90 LYS A N 1
ATOM 747 C CA . LYS A 1 90 ? 8.630 4.234 -0.869 1.00 96.00 90 LYS A CA 1
ATOM 748 C C . LYS A 1 90 ? 7.581 5.035 -0.114 1.00 96.00 90 LYS A C 1
ATOM 750 O O . LYS A 1 90 ? 7.960 5.766 0.797 1.00 96.00 90 LYS A O 1
ATOM 755 N N . ILE A 1 91 ? 6.291 4.823 -0.368 1.00 97.25 91 ILE A N 1
ATOM 756 C CA . ILE A 1 91 ? 5.220 5.400 0.459 1.00 97.25 91 ILE A CA 1
ATOM 757 C C . ILE A 1 91 ? 5.450 5.079 1.936 1.00 97.25 91 ILE A C 1
ATOM 759 O O . ILE A 1 91 ? 5.507 5.986 2.764 1.00 97.25 91 ILE A O 1
ATOM 763 N N . PHE A 1 92 ? 5.624 3.806 2.281 1.00 97.31 92 PHE A N 1
ATOM 764 C CA . PHE A 1 92 ? 5.768 3.392 3.677 1.00 97.31 92 PHE A CA 1
ATOM 765 C C . PHE A 1 92 ? 7.120 3.784 4.275 1.00 97.31 92 PHE A C 1
ATOM 767 O O . PHE A 1 92 ? 7.169 4.263 5.407 1.00 97.31 92 PHE A O 1
ATOM 774 N N . LEU A 1 93 ? 8.210 3.614 3.524 1.00 96.00 93 LEU A N 1
ATOM 775 C CA . LEU A 1 93 ? 9.559 3.905 4.013 1.00 96.00 93 LEU A CA 1
ATOM 776 C C . LEU A 1 93 ? 9.786 5.406 4.235 1.00 96.00 93 LEU A C 1
ATOM 778 O O . LEU A 1 93 ? 10.333 5.800 5.264 1.00 96.00 93 LEU A O 1
ATOM 782 N N . GLU A 1 94 ? 9.339 6.256 3.309 1.00 95.19 94 GLU A N 1
ATOM 783 C CA . GLU A 1 94 ? 9.572 7.703 3.397 1.00 95.19 94 GLU A CA 1
ATOM 784 C C . GLU A 1 94 ? 8.605 8.384 4.384 1.00 95.19 94 GLU A C 1
ATOM 786 O O . GLU A 1 94 ? 8.946 9.402 4.990 1.00 95.19 94 GLU A O 1
ATOM 791 N N . THR A 1 95 ? 7.414 7.814 4.613 1.00 94.94 95 THR A N 1
ATOM 792 C CA . THR A 1 95 ? 6.453 8.353 5.594 1.00 94.94 95 THR A CA 1
ATOM 793 C C . THR A 1 95 ? 6.669 7.840 7.020 1.00 94.94 95 THR A C 1
ATOM 795 O O . THR A 1 95 ? 6.150 8.442 7.961 1.00 94.94 95 THR A O 1
ATOM 798 N N . GLU A 1 96 ? 7.479 6.795 7.233 1.00 93.06 96 GLU A N 1
ATOM 799 C CA . GLU A 1 96 ? 7.654 6.156 8.548 1.00 93.06 96 GLU A CA 1
ATOM 800 C C . GLU A 1 96 ? 8.073 7.142 9.654 1.00 93.06 96 GLU A C 1
ATOM 802 O O . GLU A 1 96 ? 7.592 7.050 10.784 1.00 93.06 96 GLU A O 1
ATOM 807 N N . SER A 1 97 ? 8.954 8.095 9.348 1.00 91.19 97 SER A N 1
ATOM 808 C CA . SER A 1 97 ? 9.419 9.101 10.319 1.00 91.19 97 SER A CA 1
ATOM 809 C C . SER A 1 97 ? 8.526 10.345 10.405 1.00 91.19 97 SER A C 1
ATOM 811 O O . SER A 1 97 ? 8.674 11.140 11.330 1.00 91.19 97 SER A O 1
ATOM 813 N N . LEU A 1 98 ? 7.601 10.514 9.456 1.00 92.94 98 LEU A N 1
ATOM 814 C CA . LEU A 1 98 ? 6.715 11.679 9.357 1.00 92.94 98 LEU A CA 1
ATOM 815 C C . LEU A 1 98 ? 5.374 11.454 10.060 1.00 92.94 98 LEU A C 1
ATOM 817 O O . LEU A 1 98 ? 4.705 12.412 10.445 1.00 92.94 98 LEU A O 1
ATOM 821 N N . LEU A 1 99 ? 4.971 10.192 10.204 1.00 95.12 99 LEU A N 1
ATOM 822 C CA . LEU A 1 99 ? 3.682 9.804 10.758 1.00 95.12 99 LEU A CA 1
ATOM 823 C C . LEU A 1 99 ? 3.802 9.385 12.223 1.00 95.12 99 LEU A C 1
ATOM 825 O O . LEU A 1 99 ? 4.719 8.661 12.610 1.00 95.12 99 LEU A O 1
ATOM 829 N N . ASN A 1 100 ? 2.826 9.780 13.040 1.00 95.19 100 ASN A N 1
ATOM 830 C CA . ASN A 1 100 ? 2.642 9.188 14.365 1.00 95.19 100 ASN A CA 1
ATOM 831 C C . ASN A 1 100 ? 2.013 7.783 14.264 1.00 95.19 100 ASN A C 1
ATOM 833 O O . ASN A 1 100 ? 1.535 7.382 13.205 1.00 95.19 100 ASN A O 1
ATOM 837 N N . GLN A 1 101 ? 1.987 7.031 15.368 1.00 94.19 101 GLN A N 1
ATOM 838 C CA . GLN A 1 101 ? 1.514 5.640 15.373 1.00 94.19 101 GLN A CA 1
ATOM 839 C C . GLN A 1 101 ? 0.088 5.474 14.822 1.00 94.19 101 GLN A C 1
ATOM 841 O O . GLN A 1 101 ? -0.148 4.611 13.982 1.00 94.19 101 GLN A O 1
ATOM 846 N N . ASN A 1 102 ? -0.841 6.340 15.229 1.00 95.19 102 ASN A N 1
ATOM 847 C CA . ASN A 1 102 ? -2.218 6.296 14.740 1.00 95.19 102 ASN A CA 1
ATOM 848 C C . ASN A 1 102 ? -2.282 6.552 13.226 1.00 95.19 102 ASN A C 1
ATOM 850 O O . ASN A 1 102 ? -2.983 5.859 12.503 1.00 95.19 102 ASN A O 1
ATOM 854 N N . GLN A 1 103 ? -1.514 7.516 12.720 1.00 95.81 103 GLN A N 1
ATOM 855 C CA . GLN A 1 103 ? -1.442 7.800 11.284 1.00 95.81 103 GLN A CA 1
ATOM 856 C C . GLN A 1 103 ? -0.845 6.635 10.482 1.00 95.81 103 GLN A C 1
ATOM 858 O O . GLN A 1 103 ? -1.326 6.342 9.390 1.00 95.81 103 GLN A O 1
ATOM 863 N N . LYS A 1 104 ? 0.162 5.942 11.027 1.00 95.88 104 LYS A N 1
ATOM 864 C CA . LYS A 1 104 ? 0.721 4.729 10.410 1.00 95.88 104 LYS A CA 1
ATOM 865 C C . LYS A 1 104 ? -0.331 3.631 10.303 1.00 95.88 104 LYS A C 1
ATOM 867 O O . LYS A 1 104 ? -0.490 3.050 9.237 1.00 95.88 104 LYS A O 1
ATOM 872 N N . GLU A 1 105 ? -1.075 3.381 11.378 1.00 95.94 105 GLU A N 1
ATOM 873 C CA . GLU A 1 105 ? -2.163 2.397 11.378 1.00 95.94 105 GLU A CA 1
ATOM 874 C C . GLU A 1 105 ? -3.250 2.755 10.363 1.00 95.94 105 GLU A C 1
ATOM 876 O O . GLU A 1 105 ? -3.695 1.890 9.615 1.00 95.94 105 GLU A O 1
ATOM 881 N N . LEU A 1 106 ? -3.627 4.033 10.265 1.00 96.75 106 LEU A N 1
ATOM 882 C CA . LEU A 1 106 ? -4.589 4.496 9.266 1.00 96.75 106 LEU A CA 1
ATOM 883 C C . LEU A 1 106 ? -4.099 4.263 7.837 1.00 96.75 106 LEU A C 1
ATOM 885 O O . LEU A 1 106 ? -4.861 3.744 7.022 1.00 96.75 106 LEU A O 1
ATOM 889 N N . LEU A 1 107 ? -2.842 4.600 7.535 1.00 97.12 107 LEU A N 1
ATOM 890 C CA . LEU A 1 107 ? -2.248 4.354 6.220 1.00 97.12 107 LEU A CA 1
ATOM 891 C C . LEU A 1 107 ? -2.250 2.859 5.886 1.00 97.12 107 LEU A C 1
ATOM 893 O O . LEU A 1 107 ? -2.655 2.475 4.794 1.00 97.12 107 LEU A O 1
ATOM 897 N N . ILE A 1 108 ? -1.848 2.017 6.840 1.00 96.19 108 ILE A N 1
ATOM 898 C CA . ILE A 1 108 ? -1.736 0.568 6.656 1.00 96.19 108 ILE A CA 1
ATOM 899 C C . ILE A 1 108 ? -3.106 -0.092 6.496 1.00 96.19 108 ILE A C 1
ATOM 901 O O . ILE A 1 108 ? -3.287 -0.895 5.585 1.00 96.19 108 ILE A O 1
ATOM 905 N N . HIS A 1 109 ? -4.082 0.245 7.339 1.00 96.50 109 HIS A N 1
ATOM 906 C CA . HIS A 1 109 ? -5.442 -0.280 7.215 1.00 96.50 109 HIS A CA 1
ATOM 907 C C . HIS A 1 109 ? -6.085 0.161 5.902 1.00 96.50 109 HIS A C 1
ATOM 909 O O . HIS A 1 109 ? -6.697 -0.654 5.215 1.00 96.50 109 HIS A O 1
ATOM 915 N N . SER A 1 110 ? -5.918 1.432 5.532 1.00 96.81 110 SER A N 1
ATOM 916 C CA . SER A 1 110 ? -6.481 1.966 4.290 1.00 96.81 110 SER A CA 1
ATOM 917 C C . SER A 1 110 ? -5.851 1.310 3.070 1.00 96.81 110 SER A C 1
ATOM 919 O O . SER A 1 110 ? -6.585 0.875 2.190 1.00 96.81 110 SER A O 1
ATOM 921 N N . TYR A 1 111 ? -4.522 1.159 3.057 1.00 97.38 111 TYR A N 1
ATOM 922 C CA . TYR A 1 111 ? -3.813 0.378 2.048 1.00 97.38 111 TYR A CA 1
ATOM 923 C C . TYR A 1 111 ? -4.333 -1.058 1.999 1.00 97.38 111 TYR A C 1
ATOM 925 O O . TYR A 1 111 ? -4.777 -1.501 0.953 1.00 97.38 111 TYR A O 1
ATOM 933 N N . GLY A 1 112 ? -4.358 -1.774 3.126 1.00 95.50 112 GLY A N 1
ATOM 934 C CA . GLY A 1 112 ? -4.792 -3.170 3.168 1.00 95.50 112 GLY A CA 1
ATOM 935 C C . GLY A 1 112 ? -6.193 -3.369 2.586 1.00 95.50 112 GLY A C 1
ATOM 936 O O . GLY A 1 112 ? -6.380 -4.205 1.708 1.00 95.50 112 GLY A O 1
ATOM 937 N N . LEU A 1 113 ? -7.167 -2.563 3.019 1.00 95.56 113 LEU A N 1
ATOM 938 C CA . LEU A 1 113 ? -8.541 -2.621 2.510 1.00 95.56 113 LEU A CA 1
ATOM 939 C C . LEU A 1 113 ? -8.621 -2.271 1.018 1.00 95.56 113 LEU A C 1
ATOM 941 O O . LEU A 1 113 ? -9.297 -2.962 0.257 1.00 95.56 113 LEU A O 1
ATOM 945 N N . LEU A 1 114 ? -7.932 -1.207 0.599 1.00 96.12 114 LEU A N 1
ATOM 946 C CA . LEU A 1 114 ? -7.921 -0.750 -0.788 1.00 96.12 114 LEU A CA 1
ATOM 947 C C . LEU A 1 114 ? -7.299 -1.798 -1.719 1.00 96.12 114 LEU A C 1
ATOM 949 O O . LEU A 1 114 ? -7.870 -2.111 -2.758 1.00 96.12 114 LEU A O 1
ATOM 953 N N . SER A 1 115 ? -6.169 -2.371 -1.318 1.00 96.12 115 SER A N 1
ATOM 954 C CA . SER A 1 115 ? -5.406 -3.365 -2.069 1.00 96.12 115 SER A CA 1
ATOM 955 C C . SER A 1 115 ? -6.154 -4.683 -2.211 1.00 96.12 115 SER A C 1
ATOM 957 O O . SER A 1 115 ? -6.191 -5.266 -3.292 1.00 96.12 115 SER A O 1
ATOM 959 N N . ILE A 1 116 ? -6.808 -5.142 -1.140 1.00 94.94 116 ILE A N 1
ATOM 960 C CA . ILE A 1 116 ? -7.645 -6.345 -1.190 1.00 94.94 116 ILE A CA 1
ATOM 961 C C . ILE A 1 116 ? -8.804 -6.137 -2.161 1.00 94.94 116 ILE A C 1
ATOM 963 O O . ILE A 1 116 ? -9.053 -6.990 -3.011 1.00 94.94 116 ILE A O 1
ATOM 967 N N . GLU A 1 117 ? -9.491 -4.997 -2.076 1.00 95.12 117 GLU A N 1
ATOM 968 C CA . GLU A 1 117 ? -10.612 -4.726 -2.972 1.00 95.12 117 GLU A CA 1
ATOM 969 C C . GLU A 1 117 ? -10.158 -4.528 -4.428 1.00 95.12 117 GLU A C 1
ATOM 971 O O . GLU A 1 117 ? -10.809 -5.025 -5.345 1.00 95.12 117 GLU A O 1
ATOM 976 N N . ALA A 1 118 ? -9.013 -3.884 -4.666 1.00 95.38 118 ALA A N 1
ATOM 977 C CA . ALA A 1 118 ? -8.437 -3.756 -6.004 1.00 95.38 118 ALA A CA 1
ATOM 978 C C . ALA A 1 118 ? -8.140 -5.131 -6.632 1.00 95.38 118 ALA A C 1
ATOM 980 O O . ALA A 1 118 ? -8.493 -5.374 -7.790 1.00 95.38 118 ALA A O 1
ATOM 981 N N . LEU A 1 119 ? -7.568 -6.063 -5.859 1.00 94.25 119 LEU A N 1
ATOM 982 C CA . LEU A 1 119 ? -7.328 -7.435 -6.313 1.00 94.25 119 LEU A CA 1
ATOM 983 C C . LEU A 1 119 ? -8.632 -8.216 -6.538 1.00 94.25 119 LEU A C 1
ATOM 985 O O . LEU A 1 119 ? -8.716 -8.960 -7.516 1.00 94.25 119 LEU A O 1
ATOM 989 N N . ASN A 1 120 ? -9.660 -8.022 -5.703 1.00 91.69 120 ASN A N 1
ATOM 990 C CA . ASN A 1 120 ? -10.982 -8.626 -5.917 1.00 91.69 120 ASN A CA 1
ATOM 991 C C . ASN A 1 120 ? -11.602 -8.187 -7.250 1.00 91.69 120 ASN A C 1
ATOM 993 O O . ASN A 1 120 ? -12.227 -8.995 -7.937 1.00 91.69 120 ASN A O 1
ATOM 997 N N . LEU A 1 121 ? -11.423 -6.916 -7.619 1.00 91.06 121 LEU A N 1
ATOM 998 C CA . LEU A 1 121 ? -11.939 -6.367 -8.869 1.00 91.06 121 LEU A CA 1
ATOM 999 C C . LEU A 1 121 ? -11.134 -6.854 -10.082 1.00 91.06 121 LEU A C 1
ATOM 1001 O O . LEU A 1 121 ? -11.727 -7.282 -11.072 1.00 91.06 121 LEU A O 1
ATOM 1005 N N . HIS A 1 122 ? -9.796 -6.798 -10.025 1.00 91.69 122 HIS A N 1
ATOM 1006 C CA . HIS A 1 122 ? -8.950 -7.002 -11.207 1.00 91.69 122 HIS A CA 1
ATOM 1007 C C . HIS A 1 122 ? -7.584 -7.658 -10.931 1.00 91.69 122 HIS A C 1
ATOM 1009 O O . HIS A 1 122 ? -6.547 -7.162 -11.368 1.00 91.69 122 HIS A O 1
ATOM 1015 N N . HIS A 1 123 ? -7.564 -8.829 -10.293 1.00 89.00 123 HIS A N 1
ATOM 1016 C CA . HIS A 1 123 ? -6.316 -9.533 -9.958 1.00 89.00 123 HIS A CA 1
ATOM 1017 C C . HIS A 1 123 ? -5.328 -9.796 -11.112 1.00 89.00 123 HIS A C 1
ATOM 1019 O O . HIS A 1 123 ? -4.157 -10.010 -10.836 1.00 89.00 123 HIS A O 1
ATOM 1025 N N . GLU A 1 124 ? -5.730 -9.824 -12.383 1.00 89.19 124 GLU A N 1
ATOM 1026 C CA . GLU A 1 1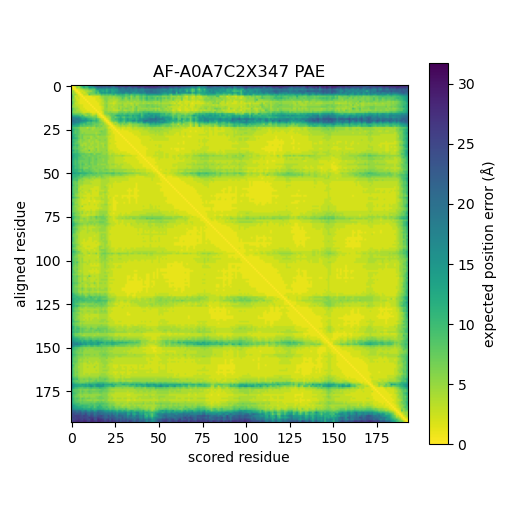24 ? -4.806 -10.138 -13.491 1.00 89.19 124 GLU A CA 1
ATOM 1027 C C . GLU A 1 124 ? -4.006 -8.917 -13.983 1.00 89.19 124 GLU A C 1
ATOM 1029 O O . GLU A 1 124 ? -3.092 -9.066 -14.793 1.00 89.19 124 GLU A O 1
ATOM 1034 N N . LEU A 1 125 ? -4.305 -7.705 -13.498 1.00 90.56 125 LEU A N 1
ATOM 1035 C CA . LEU A 1 125 ? -3.622 -6.500 -13.968 1.00 90.56 125 LEU A CA 1
ATOM 1036 C C . LEU A 1 125 ? -2.165 -6.425 -13.474 1.00 90.56 125 LEU A C 1
ATOM 1038 O O . LEU A 1 125 ? -1.900 -6.691 -12.296 1.00 90.56 125 LEU A O 1
ATOM 1042 N N . PRO A 1 126 ? -1.216 -6.014 -14.341 1.00 90.69 126 PRO A N 1
ATOM 1043 C CA . PRO A 1 126 ? 0.183 -5.822 -13.953 1.00 90.69 126 PRO A CA 1
ATOM 1044 C C . PRO A 1 126 ? 0.360 -4.644 -12.987 1.00 90.69 126 PRO A C 1
ATOM 1046 O O . PRO A 1 126 ? 1.261 -4.674 -12.157 1.00 90.69 126 PRO A O 1
ATOM 1049 N N . TYR A 1 127 ? -0.542 -3.660 -13.039 1.00 92.81 127 TYR A N 1
ATOM 1050 C CA . TYR A 1 127 ? -0.568 -2.500 -12.143 1.00 92.81 127 TYR A CA 1
ATOM 1051 C C . TYR A 1 127 ? -0.826 -2.857 -10.672 1.00 92.81 127 TYR A C 1
ATOM 1053 O O . TYR A 1 127 ? -0.676 -2.011 -9.813 1.00 92.81 127 TYR A O 1
ATOM 1061 N N . LEU A 1 128 ? -1.226 -4.102 -10.372 1.00 95.19 128 LEU A N 1
ATOM 1062 C CA . LEU A 1 128 ? -1.494 -4.558 -9.002 1.00 95.19 128 LEU A CA 1
ATOM 1063 C C . LEU A 1 128 ? -0.390 -5.476 -8.452 1.00 95.19 128 LEU A C 1
ATOM 1065 O O . LEU A 1 128 ? -0.615 -6.272 -7.535 1.00 95.19 128 LEU A O 1
ATOM 1069 N N . ILE A 1 129 ? 0.796 -5.475 -9.072 1.00 96.25 129 ILE A N 1
ATOM 1070 C CA . ILE A 1 129 ? 1.879 -6.386 -8.687 1.00 96.25 129 ILE A CA 1
ATOM 1071 C C . ILE A 1 129 ? 2.437 -6.072 -7.294 1.00 96.25 129 ILE A C 1
ATOM 1073 O O . ILE A 1 129 ? 2.782 -7.002 -6.561 1.00 96.25 129 ILE A O 1
ATOM 1077 N N . SER A 1 130 ? 2.482 -4.798 -6.896 1.00 96.81 130 SER A N 1
ATOM 1078 C CA . SER A 1 130 ? 2.896 -4.392 -5.552 1.00 96.81 130 SER A CA 1
ATOM 1079 C C . SER A 1 130 ? 1.915 -4.925 -4.508 1.00 96.81 130 SER A C 1
ATOM 1081 O O . SER A 1 130 ? 2.351 -5.533 -3.531 1.00 96.81 130 SER A O 1
ATOM 1083 N N . GLU A 1 131 ? 0.604 -4.822 -4.745 1.00 96.56 131 GLU A N 1
ATOM 1084 C CA . GLU A 1 131 ? -0.427 -5.388 -3.872 1.00 96.56 131 GLU A CA 1
ATOM 1085 C C . GLU A 1 131 ? -0.321 -6.908 -3.770 1.00 96.56 131 GLU A C 1
ATOM 1087 O O . GLU A 1 131 ? -0.380 -7.448 -2.664 1.00 96.56 131 GLU A O 1
ATOM 1092 N N . LYS A 1 132 ? -0.103 -7.613 -4.889 1.00 96.12 132 LYS A N 1
ATOM 1093 C CA . LYS A 1 132 ? 0.106 -9.073 -4.878 1.00 96.12 132 LYS A CA 1
ATOM 1094 C C . LYS A 1 132 ? 1.294 -9.468 -4.009 1.00 96.12 132 LYS A C 1
ATOM 1096 O O . LYS A 1 132 ? 1.177 -10.393 -3.207 1.00 96.12 132 LYS A O 1
ATOM 1101 N N . ILE A 1 133 ? 2.429 -8.787 -4.176 1.00 96.50 133 ILE A N 1
ATOM 1102 C CA . ILE A 1 133 ? 3.659 -9.089 -3.438 1.00 96.50 133 ILE A CA 1
ATOM 1103 C C . ILE A 1 133 ? 3.477 -8.758 -1.959 1.00 96.50 133 ILE A C 1
ATOM 1105 O O . ILE A 1 133 ? 3.715 -9.611 -1.108 1.00 96.50 133 ILE A O 1
ATOM 1109 N N . ILE A 1 134 ? 3.039 -7.540 -1.636 1.00 96.81 134 ILE A N 1
ATOM 1110 C CA . ILE A 1 134 ? 2.956 -7.076 -0.250 1.00 96.81 134 ILE A CA 1
ATOM 1111 C C . ILE A 1 134 ? 1.892 -7.858 0.512 1.00 96.81 134 ILE A C 1
ATOM 1113 O O . ILE A 1 134 ? 2.189 -8.348 1.599 1.00 96.81 134 ILE A O 1
ATOM 1117 N N . LEU A 1 135 ? 0.683 -8.036 -0.032 1.00 94.88 135 LEU A N 1
ATOM 1118 C CA . LEU A 1 135 ? -0.359 -8.822 0.637 1.00 94.88 135 LEU A CA 1
ATOM 1119 C C . LEU A 1 135 ? -0.002 -10.310 0.696 1.00 94.88 135 LEU A C 1
ATOM 1121 O O . LEU A 1 135 ? -0.291 -10.977 1.690 1.00 94.88 135 LEU A O 1
ATOM 1125 N N . GLY A 1 136 ? 0.665 -10.826 -0.336 1.00 94.06 136 GLY A N 1
ATOM 1126 C CA . GLY A 1 136 ? 1.131 -12.203 -0.369 1.00 94.06 136 GLY A CA 1
ATOM 1127 C C . GLY A 1 136 ? 2.202 -12.499 0.680 1.00 94.06 136 GLY A C 1
ATOM 1128 O O . GLY A 1 136 ? 2.070 -13.463 1.427 1.00 94.06 136 GLY A O 1
ATOM 1129 N N . GLU A 1 137 ? 3.232 -11.661 0.807 1.00 94.75 137 GLU A N 1
ATOM 1130 C CA . GLU A 1 137 ? 4.218 -11.765 1.894 1.00 94.75 137 GLU A CA 1
ATOM 1131 C C . GLU A 1 137 ? 3.552 -11.513 3.259 1.00 94.75 137 GLU A C 1
ATOM 1133 O O . GLU A 1 137 ? 3.796 -12.248 4.212 1.00 94.75 137 GLU A O 1
ATOM 1138 N N . SER A 1 138 ? 2.628 -10.550 3.348 1.00 94.31 138 SER A N 1
ATOM 1139 C CA . SER A 1 138 ? 1.866 -10.256 4.572 1.00 94.31 138 SER A CA 1
ATOM 1140 C C . SER A 1 138 ? 1.099 -11.466 5.107 1.00 94.31 138 SER A C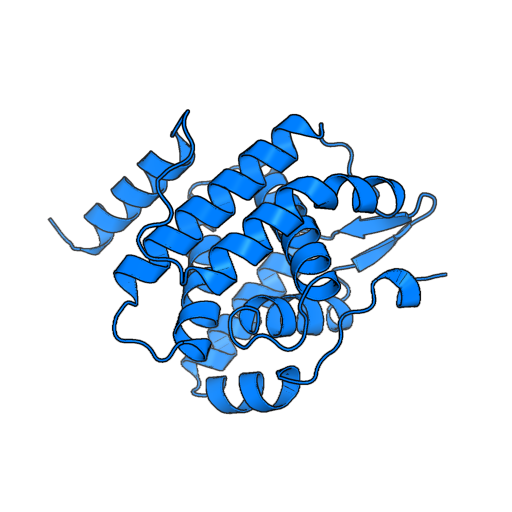 1
ATOM 1142 O O . SER A 1 138 ? 1.049 -11.673 6.322 1.00 94.31 138 SER A O 1
ATOM 1144 N N . TYR A 1 139 ? 0.540 -12.293 4.221 1.00 88.94 139 TYR A N 1
ATOM 1145 C CA . TYR A 1 139 ? -0.113 -13.543 4.602 1.00 88.94 139 TYR A CA 1
ATOM 1146 C C . TYR A 1 139 ? 0.860 -14.500 5.310 1.00 88.94 139 TYR A C 1
ATOM 1148 O O . TYR A 1 139 ? 0.578 -14.960 6.415 1.00 88.94 139 TYR A O 1
ATOM 1156 N N . PHE A 1 140 ? 2.038 -14.745 4.729 1.00 88.44 140 PHE A N 1
ATOM 1157 C CA . PHE A 1 140 ? 3.027 -15.671 5.297 1.00 88.44 140 PHE A CA 1
ATOM 1158 C C . PHE A 1 140 ? 3.719 -15.140 6.558 1.00 88.44 140 PHE A C 1
ATOM 1160 O O . PHE A 1 140 ? 4.135 -15.926 7.405 1.00 88.44 140 PHE A O 1
ATOM 1167 N N . PHE A 1 141 ? 3.816 -13.818 6.709 1.00 91.44 141 PHE A N 1
ATOM 1168 C CA . PHE A 1 141 ? 4.388 -13.171 7.894 1.00 91.44 141 PHE A CA 1
ATOM 1169 C C . PHE A 1 141 ? 3.368 -12.946 9.024 1.00 91.44 141 PHE A C 1
ATOM 1171 O O . PHE A 1 141 ? 3.707 -12.397 10.074 1.00 91.44 141 PHE A O 1
ATOM 1178 N N . GLY A 1 142 ? 2.117 -13.386 8.848 1.00 91.19 142 GLY A N 1
ATOM 1179 C CA . GLY A 1 142 ? 1.084 -13.283 9.877 1.00 91.19 142 GLY A CA 1
ATOM 1180 C C . GLY A 1 142 ? 0.687 -11.840 10.183 1.00 91.19 142 GLY A C 1
ATOM 1181 O O . GLY A 1 142 ? 0.472 -11.503 11.346 1.00 91.19 142 GLY A O 1
ATOM 1182 N N . VAL A 1 143 ? 0.631 -10.983 9.159 1.00 94.69 143 VAL A N 1
ATOM 1183 C CA . VAL A 1 143 ? 0.047 -9.633 9.254 1.00 94.69 143 VAL A CA 1
ATOM 1184 C C . VAL A 1 143 ? -1.457 -9.720 9.499 1.00 94.69 143 VAL A C 1
ATOM 1186 O O . VAL A 1 143 ? -2.011 -8.920 10.247 1.00 94.69 143 VAL A O 1
ATOM 1189 N N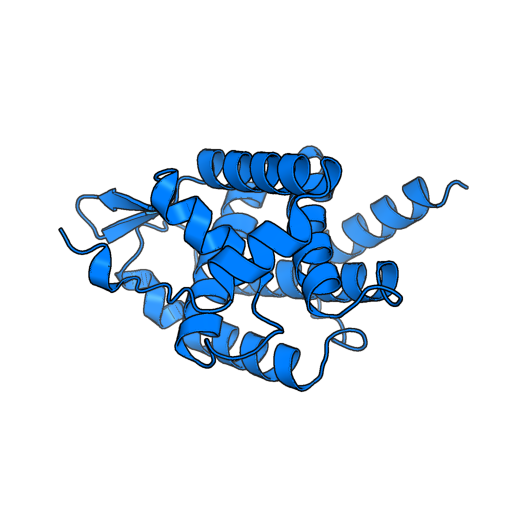 . PHE A 1 144 ? -2.113 -10.697 8.877 1.00 92.31 144 PHE A N 1
ATOM 1190 C CA . PHE A 1 144 ? -3.533 -10.971 9.038 1.00 92.31 144 PHE A CA 1
ATOM 1191 C C . PHE A 1 144 ? -3.709 -12.075 10.076 1.00 92.31 144 PHE A C 1
ATOM 1193 O O . PHE A 1 144 ? -3.443 -13.243 9.798 1.00 92.31 144 PHE A O 1
ATOM 1200 N N . GLU A 1 145 ? -4.125 -11.700 11.283 1.00 90.81 145 GLU A N 1
ATOM 1201 C CA . GLU A 1 145 ? -4.335 -12.642 12.380 1.00 90.81 145 GLU A CA 1
ATOM 1202 C C . GLU A 1 145 ? -5.830 -12.869 12.627 1.00 90.81 145 GLU A C 1
ATOM 1204 O O . GLU A 1 145 ? -6.583 -11.897 12.740 1.00 90.81 145 GLU A O 1
ATOM 1209 N N . PRO A 1 146 ? -6.279 -14.126 12.757 1.00 88.38 146 PRO A N 1
ATOM 1210 C CA . PRO A 1 146 ? -7.645 -14.412 13.170 1.00 88.38 146 PRO A CA 1
ATOM 1211 C C . PRO A 1 146 ? -7.929 -13.853 14.586 1.00 88.38 146 PRO A C 1
ATOM 1213 O O . PRO A 1 146 ? -7.124 -14.028 15.501 1.00 88.38 146 PRO A O 1
ATOM 1216 N N . SER A 1 147 ? -9.067 -13.179 14.785 1.00 87.31 147 SER A N 1
ATOM 1217 C CA . SER A 1 147 ? -9.566 -12.665 16.072 1.00 87.31 147 SER A CA 1
ATOM 1218 C C . SER A 1 147 ? -11.040 -13.034 16.315 1.00 87.31 147 SER A C 1
ATOM 1220 O O . SER A 1 147 ? -11.738 -13.503 15.425 1.00 87.31 147 SER A O 1
ATOM 1222 N N . LEU A 1 148 ? -11.558 -12.813 17.529 1.00 84.06 148 LEU A N 1
ATOM 1223 C CA . LEU A 1 148 ? -12.944 -13.176 17.877 1.00 84.06 148 LEU A CA 1
ATOM 1224 C C . LEU A 1 148 ? -14.015 -12.525 16.982 1.00 84.06 148 LEU A C 1
ATOM 1226 O O . LEU A 1 148 ? -15.118 -13.053 16.880 1.00 84.06 148 LEU A O 1
ATOM 1230 N N . TRP A 1 149 ? -13.703 -11.386 16.359 1.00 85.06 149 TRP A N 1
ATOM 1231 C CA . TRP A 1 149 ? -14.669 -10.560 15.628 1.00 85.06 149 TRP A CA 1
ATOM 1232 C C . TRP A 1 149 ? -14.311 -10.368 14.151 1.00 85.06 149 TRP A C 1
ATOM 1234 O O . TRP A 1 149 ? -14.905 -9.525 13.486 1.00 85.06 149 TRP A O 1
ATOM 1244 N N . GLY A 1 150 ? -13.342 -11.128 13.636 1.00 88.56 150 GLY A N 1
ATOM 1245 C CA . GLY A 1 150 ? -12.863 -11.020 12.259 1.00 88.56 150 GLY A CA 1
ATOM 1246 C C . GLY A 1 150 ? -11.349 -11.160 12.183 1.00 88.56 150 GLY A C 1
ATOM 1247 O O . GLY A 1 150 ? -10.735 -11.874 12.964 1.00 88.56 150 GLY A O 1
ATOM 1248 N N . THR A 1 151 ? -10.718 -10.482 11.237 1.00 91.44 151 THR A N 1
ATOM 1249 C CA . THR A 1 151 ? -9.264 -10.490 11.073 1.00 91.44 151 THR A CA 1
ATOM 1250 C C . THR A 1 151 ? -8.662 -9.207 11.634 1.00 91.44 151 THR A C 1
ATOM 1252 O O . THR A 1 151 ? -9.079 -8.102 11.292 1.00 91.44 151 THR A O 1
ATOM 1255 N N . LYS A 1 152 ? -7.641 -9.326 12.478 1.00 92.44 152 LYS A N 1
ATOM 1256 C CA . LYS A 1 152 ? -6.836 -8.188 12.920 1.00 92.44 152 LYS A CA 1
ATOM 1257 C C . LYS A 1 152 ? -5.678 -7.969 11.949 1.00 92.44 152 LYS A C 1
ATOM 1259 O O . LYS A 1 152 ? -4.980 -8.916 11.592 1.00 92.44 152 LYS A O 1
ATOM 1264 N N . ILE A 1 153 ? -5.453 -6.715 11.561 1.00 92.69 153 ILE A N 1
ATOM 1265 C CA . ILE A 1 153 ? -4.283 -6.306 10.777 1.00 92.69 153 ILE A CA 1
ATOM 1266 C C . ILE A 1 153 ? -3.183 -5.872 11.754 1.00 92.69 153 ILE A C 1
ATOM 1268 O O . ILE A 1 153 ? -3.382 -4.976 12.574 1.00 92.69 153 ILE A O 1
ATOM 1272 N N . LYS A 1 154 ? -2.026 -6.531 11.699 1.00 94.00 154 LYS A N 1
ATOM 1273 C CA . LYS A 1 154 ? -0.837 -6.215 12.501 1.00 94.00 154 LYS A CA 1
ATOM 1274 C C . LYS A 1 154 ? 0.055 -5.242 11.744 1.00 94.00 154 LYS A C 1
ATOM 1276 O O . LYS A 1 154 ? 0.921 -5.642 10.966 1.00 94.00 154 LYS A O 1
ATOM 1281 N N . SER A 1 155 ? -0.190 -3.957 11.968 1.00 90.94 155 SER A N 1
ATOM 1282 C CA . SER A 1 155 ? 0.498 -2.848 11.305 1.00 90.94 155 SER A CA 1
ATOM 1283 C C . SER A 1 155 ? 2.021 -2.917 11.426 1.00 90.94 155 SER A C 1
ATOM 1285 O O . SER A 1 155 ? 2.736 -2.697 10.451 1.00 90.94 155 SER A O 1
ATOM 1287 N N . GLU A 1 156 ? 2.529 -3.292 12.597 1.00 92.50 156 GLU A N 1
ATOM 1288 C CA . GLU A 1 156 ? 3.954 -3.482 12.854 1.00 92.50 156 GLU A CA 1
ATOM 1289 C C . GLU A 1 156 ? 4.574 -4.547 11.937 1.00 92.50 156 GLU A C 1
ATOM 1291 O O . GLU A 1 156 ? 5.616 -4.306 11.327 1.00 92.50 156 GLU A O 1
ATOM 1296 N N . LYS A 1 157 ? 3.879 -5.672 11.735 1.00 95.44 157 LYS A N 1
ATOM 1297 C CA . LYS A 1 157 ? 4.335 -6.754 10.856 1.00 95.44 157 LYS A CA 1
ATOM 1298 C C . LYS A 1 157 ? 4.274 -6.362 9.385 1.00 95.44 157 LYS A C 1
ATOM 1300 O O . LYS A 1 157 ? 5.129 -6.781 8.611 1.00 95.44 157 LYS A O 1
ATOM 1305 N N . LEU A 1 158 ? 3.296 -5.546 8.976 1.00 95.44 158 LEU A N 1
ATOM 1306 C CA . LEU A 1 158 ? 3.250 -5.065 7.594 1.00 95.44 158 LEU A CA 1
ATOM 1307 C C . LEU A 1 158 ? 4.458 -4.173 7.291 1.00 95.44 158 LEU A C 1
ATOM 1309 O O . LEU A 1 158 ? 5.077 -4.328 6.243 1.00 95.44 158 LEU A O 1
ATOM 1313 N N . LEU A 1 159 ? 4.859 -3.295 8.215 1.00 94.81 159 LEU A N 1
ATOM 1314 C CA . LEU A 1 159 ? 6.084 -2.505 8.039 1.00 94.81 159 LEU A CA 1
ATOM 1315 C C . LEU A 1 159 ? 7.342 -3.383 7.971 1.00 94.81 159 LEU A C 1
ATOM 1317 O O . LEU A 1 159 ? 8.245 -3.092 7.186 1.00 94.81 159 LEU A O 1
ATOM 1321 N N . GLU A 1 160 ? 7.407 -4.472 8.740 1.00 96.31 160 GLU A N 1
ATOM 1322 C CA . GLU A 1 160 ? 8.486 -5.461 8.615 1.00 96.31 160 GLU A CA 1
ATOM 1323 C C . GLU A 1 160 ? 8.494 -6.129 7.233 1.00 96.31 160 GLU A C 1
ATOM 1325 O O . GLU A 1 160 ? 9.553 -6.246 6.614 1.00 96.31 160 GLU A O 1
ATOM 1330 N N . VAL A 1 161 ? 7.323 -6.501 6.705 1.00 97.12 161 VAL A N 1
ATOM 1331 C CA . VAL A 1 161 ? 7.170 -7.043 5.344 1.00 97.12 161 VAL A CA 1
ATOM 1332 C C . VAL A 1 161 ? 7.683 -6.054 4.300 1.00 97.12 161 VAL A C 1
ATOM 1334 O O . VAL A 1 161 ? 8.498 -6.434 3.460 1.00 97.12 161 VAL A O 1
ATOM 1337 N N . ILE A 1 162 ? 7.292 -4.779 4.385 1.00 97.38 162 ILE A N 1
ATOM 1338 C CA . ILE A 1 162 ? 7.780 -3.718 3.491 1.00 97.38 162 ILE A CA 1
ATOM 1339 C C . ILE A 1 162 ? 9.311 -3.631 3.528 1.00 97.38 162 ILE A C 1
ATOM 1341 O O . ILE A 1 162 ? 9.960 -3.650 2.480 1.00 97.38 162 ILE A O 1
ATOM 1345 N N . LYS A 1 163 ? 9.913 -3.582 4.723 1.00 96.25 163 LYS A N 1
ATOM 1346 C CA . LYS A 1 163 ? 11.375 -3.507 4.885 1.00 96.25 163 LYS A CA 1
ATOM 1347 C C . LYS A 1 163 ? 12.076 -4.742 4.317 1.00 96.25 163 LYS A C 1
ATOM 1349 O O . LYS A 1 163 ? 13.110 -4.616 3.659 1.00 96.25 163 LYS A O 1
ATOM 1354 N N . ASN A 1 164 ? 11.499 -5.925 4.512 1.00 95.44 164 ASN A N 1
ATOM 1355 C CA . ASN A 1 164 ? 12.027 -7.175 3.972 1.00 95.44 164 ASN A CA 1
ATOM 1356 C C . ASN A 1 164 ? 11.964 -7.212 2.441 1.00 95.44 164 ASN A C 1
ATOM 1358 O O . ASN A 1 164 ? 12.941 -7.607 1.804 1.00 95.44 164 ASN A O 1
ATOM 1362 N N . ILE A 1 165 ? 10.855 -6.774 1.838 1.00 96.56 165 ILE A N 1
ATOM 1363 C CA . ILE A 1 165 ? 10.723 -6.670 0.379 1.00 96.56 165 ILE A CA 1
ATOM 1364 C C . ILE A 1 165 ? 11.732 -5.656 -0.172 1.00 96.56 165 ILE A C 1
ATOM 1366 O O . ILE A 1 165 ? 12.439 -5.973 -1.127 1.00 96.56 165 ILE A O 1
ATOM 1370 N N . ASN A 1 166 ? 11.873 -4.484 0.458 1.00 96.06 166 ASN A N 1
ATOM 1371 C CA . ASN A 1 166 ? 12.859 -3.480 0.047 1.00 96.06 166 ASN A CA 1
ATOM 1372 C C . ASN A 1 166 ? 14.289 -4.040 0.080 1.0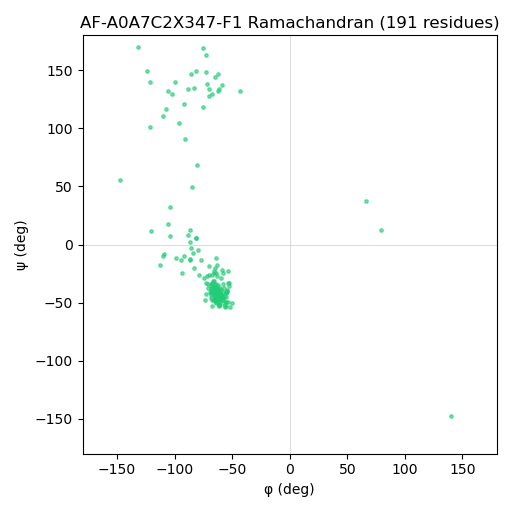0 96.06 166 ASN A C 1
ATOM 1374 O O . ASN A 1 166 ? 15.030 -3.908 -0.889 1.00 96.06 166 ASN A O 1
ATOM 1378 N N . LYS A 1 167 ? 14.652 -4.773 1.139 1.00 94.62 167 LYS A N 1
ATOM 1379 C CA . LYS A 1 167 ? 15.952 -5.454 1.216 1.00 94.62 167 LYS A CA 1
ATOM 1380 C C . LYS A 1 167 ? 16.128 -6.491 0.100 1.00 94.62 167 LYS A C 1
ATOM 1382 O O . LYS A 1 167 ? 17.219 -6.619 -0.450 1.00 94.62 167 LYS A O 1
ATOM 1387 N N . LYS A 1 168 ? 15.089 -7.258 -0.253 1.00 92.81 168 LYS A N 1
ATOM 1388 C CA . LYS A 1 168 ? 15.148 -8.201 -1.391 1.00 92.81 168 LYS A CA 1
ATOM 1389 C C . LYS A 1 168 ? 15.371 -7.453 -2.715 1.00 92.81 168 LYS A C 1
ATOM 1391 O O . LYS A 1 168 ? 16.137 -7.929 -3.550 1.00 92.81 168 LYS A O 1
ATOM 1396 N N . LEU A 1 169 ? 14.744 -6.288 -2.887 1.00 90.06 169 LEU A N 1
ATOM 1397 C CA . LEU A 1 169 ? 14.893 -5.432 -4.066 1.00 90.06 169 LEU A CA 1
ATOM 1398 C C . LEU A 1 169 ? 16.320 -4.881 -4.196 1.00 90.06 169 LEU A C 1
ATOM 1400 O O . LEU A 1 169 ? 16.919 -5.020 -5.259 1.00 90.06 169 LEU A O 1
ATOM 1404 N N . GLU A 1 170 ? 16.895 -4.351 -3.113 1.00 89.56 170 GLU A N 1
ATOM 1405 C CA . GLU A 1 170 ? 18.279 -3.843 -3.071 1.00 89.56 170 GLU A CA 1
ATOM 1406 C C . GLU A 1 170 ? 19.321 -4.920 -3.413 1.00 89.56 170 GLU A C 1
ATOM 1408 O O . GLU A 1 170 ? 20.362 -4.623 -3.992 1.00 89.56 170 GLU A O 1
ATOM 1413 N N . ASN A 1 171 ? 19.017 -6.189 -3.125 1.00 91.62 171 ASN A N 1
ATOM 1414 C CA . ASN A 1 171 ? 19.860 -7.336 -3.472 1.00 91.62 171 ASN A CA 1
ATOM 1415 C C . ASN A 1 171 ? 19.602 -7.891 -4.892 1.00 91.62 171 ASN A C 1
ATOM 1417 O O . ASN A 1 171 ? 20.042 -8.996 -5.208 1.00 91.62 171 ASN A O 1
ATOM 1421 N N . GLY A 1 172 ? 18.868 -7.169 -5.749 1.00 84.25 172 GLY A N 1
ATOM 1422 C CA . GLY A 1 172 ? 18.582 -7.569 -7.134 1.00 84.25 172 GLY A CA 1
ATOM 1423 C C . GLY A 1 172 ? 17.460 -8.605 -7.294 1.00 84.25 172 GLY A C 1
ATOM 1424 O O . GLY A 1 172 ? 17.280 -9.164 -8.375 1.00 84.25 172 GLY A O 1
ATOM 1425 N N . GLY A 1 173 ? 16.676 -8.867 -6.244 1.00 86.94 173 GLY A N 1
ATOM 1426 C CA . GLY A 1 173 ? 15.636 -9.903 -6.215 1.00 86.94 173 GLY A CA 1
ATOM 1427 C C . GLY A 1 173 ? 14.289 -9.527 -6.849 1.00 86.94 173 GLY A C 1
ATOM 1428 O O . GLY A 1 173 ? 13.341 -10.307 -6.753 1.00 86.94 173 GLY A O 1
ATOM 1429 N N . ILE A 1 174 ? 14.162 -8.356 -7.485 1.00 88.12 174 ILE A N 1
ATOM 1430 C CA . ILE A 1 174 ? 12.869 -7.831 -7.965 1.00 88.12 174 ILE A CA 1
ATOM 1431 C C . ILE A 1 174 ? 12.193 -8.747 -8.995 1.00 88.12 174 ILE A C 1
ATOM 1433 O O . ILE A 1 174 ? 11.015 -9.073 -8.864 1.00 88.12 174 ILE A O 1
ATOM 1437 N N . GLN A 1 175 ? 12.953 -9.263 -9.963 1.00 92.19 175 GLN A N 1
ATOM 1438 C CA . GLN A 1 175 ? 12.426 -10.144 -11.010 1.00 92.19 175 GLN A CA 1
ATOM 1439 C C . GLN A 1 175 ? 11.966 -11.496 -10.445 1.00 92.19 175 GLN A C 1
ATOM 1441 O O . GLN A 1 175 ? 10.983 -12.078 -10.910 1.00 92.19 175 GLN A O 1
ATOM 1446 N N . GLN A 1 176 ? 12.635 -11.989 -9.398 1.00 92.25 176 GLN A N 1
ATOM 1447 C CA . GLN A 1 176 ? 12.214 -13.200 -8.698 1.00 92.25 176 GLN A CA 1
ATOM 1448 C C . GLN A 1 176 ? 10.911 -12.972 -7.923 1.00 92.25 176 GLN A C 1
ATOM 1450 O O . GLN A 1 176 ? 10.036 -13.839 -7.960 1.00 92.25 176 GLN A O 1
ATOM 1455 N N . LEU A 1 177 ? 10.754 -11.818 -7.267 1.00 91.31 177 LEU A N 1
ATOM 1456 C CA . LEU A 1 177 ? 9.509 -11.446 -6.590 1.00 91.31 177 LEU A CA 1
ATOM 1457 C C . LEU A 1 177 ? 8.345 -11.351 -7.581 1.00 91.31 177 LEU A C 1
ATOM 1459 O O . LEU A 1 177 ? 7.347 -12.048 -7.401 1.00 91.31 177 LEU A O 1
ATOM 1463 N N . ILE A 1 178 ? 8.504 -10.593 -8.671 1.00 93.81 178 ILE A N 1
ATOM 1464 C CA . ILE A 1 178 ? 7.487 -10.471 -9.728 1.00 93.81 178 ILE A CA 1
ATOM 1465 C C . ILE A 1 178 ? 7.089 -11.858 -10.243 1.00 93.81 178 ILE A C 1
ATOM 1467 O O . ILE 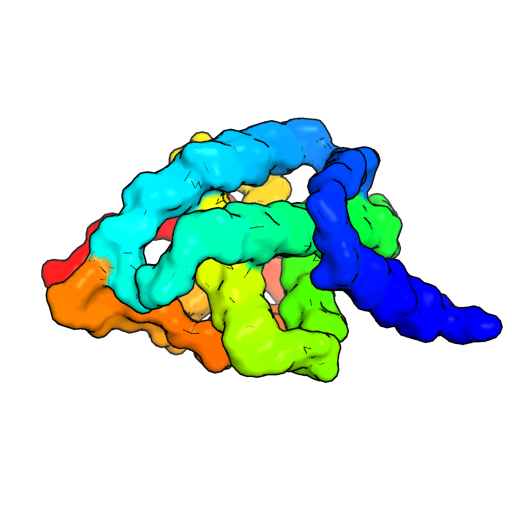A 1 178 ? 5.909 -12.208 -10.271 1.00 93.81 178 ILE A O 1
ATOM 1471 N N . LYS A 1 179 ? 8.067 -12.712 -10.573 1.00 94.31 179 LYS A N 1
ATOM 1472 C CA . LYS A 1 179 ? 7.797 -14.073 -11.058 1.00 94.31 179 LYS A CA 1
ATOM 1473 C C . LYS A 1 179 ? 7.034 -14.927 -10.041 1.00 94.31 179 LYS A C 1
ATOM 1475 O O . LYS A 1 179 ? 6.192 -15.724 -10.452 1.00 94.31 179 LYS A O 1
ATOM 1480 N N . SER A 1 180 ? 7.336 -14.780 -8.752 1.00 93.06 180 SER A N 1
ATOM 1481 C CA . SER A 1 180 ? 6.720 -15.566 -7.674 1.00 93.06 180 SER A CA 1
ATOM 1482 C C . SER A 1 180 ? 5.272 -15.149 -7.417 1.00 93.06 180 SER A C 1
ATOM 1484 O O . SER A 1 180 ? 4.439 -15.997 -7.108 1.00 93.06 180 SER A O 1
ATOM 1486 N N . TYR A 1 181 ? 4.965 -13.860 -7.592 1.00 94.12 181 TYR A N 1
ATOM 1487 C CA . TYR A 1 181 ? 3.682 -13.281 -7.199 1.00 94.12 181 TYR A CA 1
ATOM 1488 C C . TYR A 1 181 ? 2.768 -12.879 -8.359 1.00 94.12 181 TYR A C 1
ATOM 1490 O O . TYR A 1 181 ? 1.594 -12.627 -8.116 1.00 94.12 181 TYR A O 1
ATOM 1498 N N . LYS A 1 182 ? 3.220 -12.879 -9.621 1.00 91.75 182 LYS A N 1
ATOM 1499 C CA . LYS A 1 182 ? 2.385 -12.448 -10.764 1.00 91.75 182 LYS A CA 1
ATOM 1500 C C . LYS A 1 182 ? 1.026 -13.156 -10.862 1.00 91.75 182 LYS A C 1
ATOM 1502 O O . LYS A 1 182 ? 0.034 -12.516 -11.200 1.00 91.75 182 LYS A O 1
ATOM 1507 N N . ASN A 1 183 ? 0.987 -14.441 -10.500 1.00 89.12 183 ASN A N 1
ATOM 1508 C CA . ASN A 1 183 ? -0.208 -15.294 -10.522 1.00 89.12 183 ASN A CA 1
ATOM 1509 C C . ASN A 1 183 ? -0.791 -15.530 -9.117 1.00 89.12 183 ASN A C 1
ATOM 1511 O O . ASN A 1 183 ? -1.668 -16.379 -8.943 1.00 89.12 183 ASN A O 1
ATOM 1515 N N . PHE A 1 184 ? -0.264 -14.849 -8.098 1.00 88.31 184 PHE A N 1
ATOM 1516 C CA . PHE A 1 184 ? -0.750 -14.979 -6.735 1.00 88.31 184 PHE A CA 1
ATOM 1517 C C . PHE A 1 184 ? -2.165 -14.402 -6.640 1.00 88.31 184 PHE A C 1
ATOM 1519 O O . PHE A 1 184 ? -2.421 -13.278 -7.074 1.00 88.31 184 PHE A O 1
ATOM 1526 N N . LYS A 1 185 ? -3.085 -15.179 -6.065 1.00 85.56 185 LYS A N 1
ATOM 1527 C CA . LYS A 1 185 ? -4.459 -14.750 -5.797 1.00 85.56 185 LYS A CA 1
ATOM 1528 C C . LYS A 1 185 ? -4.625 -14.599 -4.295 1.00 85.56 185 LYS A C 1
ATOM 1530 O O . LYS A 1 185 ? -4.608 -15.596 -3.574 1.00 85.56 185 LYS A O 1
ATOM 1535 N N . PHE A 1 186 ? -4.762 -13.357 -3.842 1.00 81.12 186 PHE A N 1
ATOM 1536 C CA . PHE A 1 186 ? -5.083 -13.075 -2.452 1.00 81.12 186 PHE A CA 1
ATOM 1537 C C . PHE A 1 186 ? -6.566 -13.375 -2.225 1.00 81.12 186 PHE A C 1
ATOM 1539 O O . PHE A 1 186 ? -7.424 -12.777 -2.867 1.00 81.12 186 PHE A O 1
ATOM 1546 N N . ASP A 1 187 ? -6.863 -14.322 -1.341 1.00 73.38 187 ASP A N 1
ATOM 1547 C CA . ASP A 1 187 ? -8.230 -14.700 -0.993 1.00 73.38 187 ASP A CA 1
ATOM 1548 C C . ASP A 1 187 ? -8.431 -14.490 0.506 1.00 73.38 187 ASP A C 1
ATOM 1550 O O . ASP A 1 187 ? -8.012 -15.301 1.335 1.00 73.38 187 ASP A O 1
ATOM 1554 N N . ILE A 1 188 ? -9.079 -13.376 0.847 1.00 62.78 188 ILE A N 1
ATOM 1555 C CA . ILE A 1 188 ? -9.386 -13.021 2.232 1.00 62.78 188 ILE A CA 1
ATOM 1556 C C . ILE A 1 188 ? -10.324 -14.046 2.896 1.00 62.78 188 ILE A C 1
ATOM 1558 O O . ILE A 1 188 ? -10.262 -14.255 4.104 1.00 62.78 188 ILE A O 1
ATOM 1562 N N . LEU A 1 189 ? -11.165 -14.747 2.124 1.00 55.78 189 LEU A N 1
ATOM 1563 C CA . LEU A 1 189 ? -12.111 -15.733 2.652 1.00 55.78 189 LEU A CA 1
ATOM 1564 C C . LEU A 1 189 ? -11.433 -17.060 3.012 1.00 55.78 189 LEU A C 1
ATOM 1566 O O . LEU A 1 189 ? -12.030 -17.862 3.729 1.00 55.78 189 LEU A O 1
ATOM 1570 N N . LYS A 1 190 ? -10.187 -17.284 2.580 1.00 52.75 190 LYS A N 1
ATOM 1571 C CA . LYS A 1 190 ? -9.338 -18.381 3.077 1.00 52.75 190 LYS A CA 1
ATOM 1572 C C . LYS A 1 190 ? -8.674 -18.078 4.420 1.00 52.75 190 LYS A C 1
ATOM 1574 O O . LYS A 1 190 ? -8.048 -18.965 4.983 1.00 52.75 190 LYS A O 1
ATOM 1579 N N . ILE A 1 191 ? -8.839 -16.866 4.953 1.00 53.25 191 ILE A N 1
ATOM 1580 C CA . ILE A 1 191 ? -8.443 -16.501 6.325 1.00 53.25 191 ILE A CA 1
ATOM 1581 C C . ILE A 1 191 ? -9.521 -16.964 7.337 1.00 53.25 191 ILE A C 1
ATOM 1583 O O . ILE A 1 191 ? -9.438 -16.681 8.528 1.00 53.25 191 ILE A O 1
ATOM 1587 N N . LYS A 1 192 ? -10.553 -17.692 6.880 1.00 38.34 192 LYS A N 1
ATOM 1588 C CA . LYS A 1 192 ? -11.586 -18.267 7.747 1.00 38.34 192 LYS A CA 1
ATOM 1589 C C . LYS A 1 192 ? -10.996 -19.277 8.740 1.00 38.34 192 LYS A C 1
ATOM 1591 O O . LYS A 1 192 ? -10.224 -20.154 8.361 1.00 38.34 192 LYS A O 1
ATOM 1596 N N . PHE A 1 193 ? -11.419 -19.080 9.986 1.00 42.50 193 PHE A N 1
ATOM 1597 C CA . PHE A 1 193 ? -11.243 -19.906 11.179 1.00 42.50 193 PHE A CA 1
ATOM 1598 C C . PHE A 1 193 ? -11.674 -21.357 10.976 1.00 42.50 193 PHE A C 1
ATOM 1600 O O . PHE A 1 193 ? -12.714 -21.565 10.306 1.00 42.50 193 PHE A O 1
#

Solvent-accessible surface area (backbone atoms only — not comparable to full-atom values): 10712 Å² total; per-residue (Å²): 133,58,72,69,60,54,50,54,49,54,52,51,48,56,77,65,52,91,66,85,71,83,64,83,50,42,56,71,69,51,49,52,42,50,54,53,10,62,75,47,27,72,75,49,48,78,53,34,64,68,94,69,57,69,67,59,34,53,51,28,34,51,44,50,53,48,47,39,24,51,34,34,56,76,40,60,88,46,58,67,56,59,31,38,36,52,22,59,46,44,51,55,66,71,40,57,86,75,45,54,73,69,55,47,44,38,41,47,52,17,45,52,38,33,44,53,35,28,41,73,74,49,56,86,46,63,79,46,45,33,47,32,42,53,54,51,51,24,57,80,67,54,16,65,35,82,50,102,69,30,32,32,77,38,54,70,47,43,54,50,45,46,53,52,51,50,53,39,42,78,71,69,38,49,67,58,50,49,69,70,26,64,82,52,77,90,57,76,76,74,64,63,131

Sequence (193 aa):
MSELTSLKEKISEVLKAKTVPNFDFLPPEEAKVFIAALKNFHKLLPYFEIKTKKEDLEKWALIYLSLHNLFHEVFENYKIEEKEIVSTLKIFLETESLLNQNQKELLIHSYGLLSIEALNLHHELPYLISEKIILGESYFFGVFEPSLWGTKIKSEKLLEVIKNINKKLENGGIQQLIKSYKNFKFDILKIKF

Foldseek 3Di:
DDPVVVVLVLLVCLVVDPDQDDLPLDDPVLVVLLVVLLVCLVVCVQQEPDPDDNVLLSSLLSSLSSQLSVLSVVPVVDDQLVSLQVSNLCNCVVCVVVDDPVSLVSNQVSCLSSLLSSCVVPVQDSNSLNSQLLVVLCVVQCLWPDDPRHTYGNSVSSNVSSVVVVVCVVVVNSVVSSVVRNPRRDDSCVNPD

Radius of gyration: 15.67 Å; Cα contacts (8 Å, |Δi|>4): 209; chains: 1; bounding box: 38×42×34 Å

pLDDT: mean 89.45, std 10.56, range [38.34, 97.38]

Secondary structure (DSSP, 8-state):
--HHHHHHHHHHHHHH-SSPPP-TTS-HHHHHHHHHHHHHGGGGGGGB---S-HHHHHHHHHHHHHHHHHHHHHTTTS-HHHHHHHHHHHHHHHHTTTS-HHHHHHHHHHHHHHHHHHHHHHTT-GGGHHHHHHHHHHHHTT-EEEETTEEEE-HHHHHHHHHHHHHHHHTT-HHHHHHHHTT----GGGG--

Mean predicted aligned error: 4.73 Å

Nearest PDB structures (foldseek):
  8d9o-assembly1_A  TM=2.250E-01  e=9.398E-01  synthetic construct
  5vju-assembly1_A  TM=2.047E-01  e=5.904E-01  synthetic construct
  7ue2-assembly1_A  TM=2.409E-01  e=8.755E+00  synthetic construct